Protein AF-A0A0E3BAE2-F1 (afdb_monomer)

Mean predicted aligned error: 14.08 Å

Secondary structure (DSSP, 8-state):
--HHHHHHHHHHHHHHHHHHHHHHTTT-HHHHHHHHHHHHHHHHTTT--GGG--HHHHHHHHHHHHHHHHHHHHHHHHHTTT-HHHHHHHHHHHHHHHHHHHHHH---HHHHHHHHHH------HHHHHHHHHHHH--EE-TTT--EESSS-TT-B-TTTSS-B-EE--------------PPPP---------

Solvent-accessible surface area (backbone atoms only — not comparable to full-atom values): 11186 Å² total; per-residue (Å²): 125,57,67,65,61,41,46,69,64,18,42,65,41,21,36,50,44,25,52,49,52,12,53,76,45,73,63,42,66,70,68,14,48,53,24,52,48,49,41,51,56,58,59,67,51,62,93,59,59,71,92,72,51,49,74,67,52,49,49,53,52,52,49,26,36,52,38,16,34,53,41,34,50,56,48,30,67,74,29,52,89,79,40,58,74,55,24,54,50,42,50,52,50,30,54,54,31,49,51,42,39,39,75,77,70,46,73,54,73,66,54,52,48,52,50,58,75,67,54,68,77,75,42,60,76,68,51,41,51,49,50,53,48,40,71,66,53,34,20,33,17,85,70,73,71,52,68,43,48,89,57,57,66,71,40,70,28,83,88,74,71,73,27,46,20,35,67,62,71,79,76,74,66,83,74,70,84,79,68,88,76,82,76,79,80,80,76,86,79,78,85,84,90,132

Structure (mmCIF, N/CA/C/O backbone):
data_AF-A0A0E3BAE2-F1
#
_entry.id   AF-A0A0E3BAE2-F1
#
loop_
_atom_site.group_PDB
_atom_site.id
_atom_site.type_symbol
_atom_site.label_atom_id
_atom_site.label_alt_id
_atom_site.label_comp_id
_atom_site.label_asym_id
_atom_site.label_entity_id
_atom_site.label_seq_id
_atom_site.pdbx_PDB_ins_code
_atom_site.Cartn_x
_atom_site.Cartn_y
_atom_site.Cartn_z
_atom_site.occupancy
_atom_site.B_iso_or_equiv
_atom_site.auth_seq_id
_atom_site.auth_comp_id
_atom_site.auth_asym_id
_atom_site.auth_atom_id
_atom_site.pdbx_PDB_model_num
ATOM 1 N N . MET A 1 1 ? 1.615 -13.655 8.687 1.00 73.94 1 MET A N 1
ATOM 2 C CA . MET A 1 1 ? 1.178 -12.727 9.756 1.00 73.94 1 MET A CA 1
ATOM 3 C C . MET A 1 1 ? -0.326 -12.591 9.618 1.00 73.94 1 MET A C 1
ATOM 5 O O . MET A 1 1 ? -0.783 -12.485 8.492 1.00 73.94 1 MET A O 1
ATOM 9 N N . TYR A 1 2 ? -1.086 -12.663 10.710 1.00 93.00 2 TYR A N 1
ATOM 10 C CA . TYR A 1 2 ? -2.547 -12.559 10.651 1.00 93.00 2 TYR A CA 1
ATOM 11 C C . TYR A 1 2 ? -2.994 -11.110 10.428 1.00 93.00 2 TYR A C 1
ATOM 13 O O . TYR A 1 2 ? -2.363 -10.189 10.955 1.00 93.00 2 TYR A O 1
ATOM 21 N N . LEU A 1 3 ? -4.116 -10.918 9.724 1.00 95.19 3 LEU A N 1
ATOM 22 C CA . LEU A 1 3 ? -4.716 -9.605 9.455 1.00 95.19 3 LEU A CA 1
ATOM 23 C C . LEU A 1 3 ? -4.824 -8.726 10.712 1.00 95.19 3 LEU A C 1
ATOM 25 O O . LEU A 1 3 ? -4.444 -7.562 10.681 1.00 95.19 3 LEU A O 1
ATOM 29 N N . GLY A 1 4 ? -5.257 -9.288 11.845 1.00 95.81 4 GLY A N 1
ATOM 30 C CA . GLY A 1 4 ? -5.384 -8.533 13.097 1.00 95.81 4 GLY A CA 1
ATOM 31 C C . GLY A 1 4 ? -4.059 -7.959 13.616 1.00 95.81 4 GLY A C 1
ATOM 32 O O . GLY A 1 4 ? -4.030 -6.838 14.117 1.00 95.81 4 GLY A O 1
ATOM 33 N N . THR A 1 5 ? -2.947 -8.686 13.473 1.00 96.19 5 THR A N 1
ATOM 34 C CA . THR A 1 5 ? -1.614 -8.191 13.862 1.00 96.19 5 THR A CA 1
ATOM 35 C C . THR A 1 5 ? -1.146 -7.082 12.926 1.00 96.19 5 THR A C 1
ATOM 37 O O . THR A 1 5 ? -0.606 -6.084 13.397 1.00 96.19 5 THR A O 1
ATOM 40 N N . ALA A 1 6 ? -1.384 -7.231 11.621 1.00 96.75 6 ALA A N 1
ATOM 41 C CA . ALA A 1 6 ? -1.041 -6.200 10.647 1.00 96.75 6 ALA A CA 1
ATOM 42 C C . ALA A 1 6 ? -1.851 -4.917 10.873 1.00 96.75 6 ALA A C 1
ATOM 44 O O . ALA A 1 6 ? -1.280 -3.836 10.855 1.00 96.75 6 ALA A O 1
ATOM 45 N N . LEU A 1 7 ? -3.149 -5.023 11.176 1.00 97.56 7 LEU A N 1
ATOM 46 C CA . LEU A 1 7 ? -3.993 -3.860 11.468 1.00 97.56 7 LEU A CA 1
ATOM 47 C C . LEU A 1 7 ? -3.567 -3.124 12.739 1.00 97.56 7 LEU A C 1
ATOM 49 O O . LEU A 1 7 ? -3.534 -1.899 12.737 1.00 97.56 7 LEU A O 1
ATOM 53 N N . LYS A 1 8 ? -3.166 -3.839 13.799 1.00 97.00 8 LYS A N 1
ATOM 54 C CA . LYS A 1 8 ? -2.599 -3.203 15.004 1.00 97.00 8 LYS A CA 1
ATOM 55 C C . LYS A 1 8 ? -1.354 -2.370 14.696 1.00 97.00 8 LYS A C 1
ATOM 57 O O . LYS A 1 8 ? -1.128 -1.360 15.348 1.00 97.00 8 LYS A O 1
ATOM 62 N N . MET A 1 9 ? -0.556 -2.804 13.722 1.00 96.50 9 MET A N 1
ATOM 63 C CA . MET A 1 9 ? 0.617 -2.069 13.255 1.00 96.50 9 MET A CA 1
ATOM 64 C C . MET A 1 9 ? 0.242 -0.920 12.312 1.00 96.50 9 MET A C 1
ATOM 66 O O . MET A 1 9 ? 0.823 0.151 12.415 1.00 96.50 9 MET A O 1
ATOM 70 N N . ALA A 1 10 ? -0.714 -1.135 11.407 1.00 97.88 10 ALA A N 1
ATOM 71 C CA . ALA A 1 10 ? -1.067 -0.201 10.344 1.00 97.88 10 ALA A CA 1
ATOM 72 C C . ALA A 1 10 ? -1.944 0.968 10.814 1.00 97.88 10 ALA A C 1
ATOM 74 O O . ALA A 1 10 ? -1.699 2.100 10.413 1.00 97.88 10 ALA A O 1
ATOM 75 N N . ILE A 1 11 ? -2.944 0.719 11.670 1.00 98.06 11 ILE A N 1
ATOM 76 C CA . ILE A 1 11 ? -3.936 1.732 12.073 1.00 98.06 11 ILE A CA 1
ATOM 77 C C . ILE A 1 11 ? -3.290 3.021 12.612 1.00 98.06 11 ILE A C 1
ATOM 79 O O . ILE A 1 11 ? -3.715 4.086 12.172 1.00 98.06 11 ILE A O 1
ATOM 83 N N . PRO A 1 12 ? -2.260 2.986 13.485 1.00 98.06 12 PRO A N 1
ATOM 84 C CA . PRO A 1 12 ? -1.599 4.212 13.933 1.00 98.06 12 PRO A CA 1
ATOM 85 C C . PRO A 1 12 ? -1.045 5.065 12.782 1.00 98.06 12 PRO A C 1
ATOM 87 O O . PRO A 1 12 ? -1.283 6.267 12.750 1.00 98.06 12 PRO A O 1
ATOM 90 N N . PHE A 1 13 ? -0.372 4.453 11.802 1.00 98.12 13 PHE A N 1
ATOM 91 C CA . PHE A 1 13 ? 0.173 5.173 10.643 1.00 98.12 13 PHE A CA 1
ATOM 92 C C . PHE A 1 13 ? -0.920 5.651 9.686 1.00 98.12 13 PHE A C 1
ATOM 94 O O . PHE A 1 13 ? -0.825 6.744 9.144 1.00 98.12 13 PHE A O 1
ATOM 101 N N . ALA A 1 14 ? -1.980 4.861 9.509 1.00 98.19 14 ALA A N 1
ATOM 102 C CA . ALA A 1 14 ? -3.131 5.260 8.708 1.00 98.19 14 ALA A CA 1
ATOM 103 C C . ALA A 1 14 ? -3.872 6.464 9.313 1.00 98.19 14 ALA A C 1
ATOM 105 O O . ALA A 1 14 ? -4.344 7.325 8.578 1.00 98.19 14 ALA A O 1
ATOM 106 N N . ILE A 1 15 ? -3.962 6.542 10.646 1.00 98.38 15 ILE A N 1
ATOM 107 C CA . ILE A 1 15 ? -4.518 7.710 11.339 1.00 98.38 15 ILE A CA 1
ATOM 108 C C . ILE A 1 15 ? -3.628 8.933 11.106 1.00 98.38 15 ILE A C 1
ATOM 110 O O . ILE A 1 15 ? -4.161 9.966 10.721 1.00 98.38 15 ILE A O 1
ATOM 114 N N . LEU A 1 16 ? -2.303 8.817 11.271 1.00 98.06 16 LEU A N 1
ATOM 115 C CA . LEU A 1 16 ? -1.375 9.929 11.011 1.00 98.06 16 LEU A CA 1
ATOM 116 C C . LEU A 1 16 ? -1.512 10.459 9.580 1.00 98.06 16 LEU A C 1
ATOM 118 O O . LEU A 1 16 ? -1.654 11.658 9.377 1.00 98.06 16 LEU A O 1
ATOM 122 N N . ASP A 1 17 ? -1.559 9.560 8.601 1.00 98.12 17 ASP A N 1
ATOM 123 C CA . ASP A 1 17 ? -1.742 9.897 7.191 1.00 98.12 17 ASP A CA 1
ATOM 124 C C . ASP A 1 17 ? -3.024 10.700 6.927 1.00 98.12 17 ASP A C 1
ATOM 126 O O . ASP A 1 17 ? -3.016 11.712 6.223 1.00 98.12 17 ASP A O 1
ATOM 130 N N . ARG A 1 18 ? -4.146 10.277 7.517 1.00 98.31 18 ARG A N 1
ATOM 131 C CA . ARG A 1 18 ? -5.429 10.969 7.361 1.00 98.31 18 ARG A CA 1
ATOM 132 C C . ARG A 1 18 ? -5.491 12.269 8.175 1.00 98.31 18 ARG A C 1
ATOM 134 O O . ARG A 1 18 ? -6.058 13.249 7.697 1.00 98.31 18 ARG A O 1
ATOM 141 N N . GLU A 1 19 ? -4.879 12.327 9.354 1.00 98.12 19 GLU A N 1
ATOM 142 C CA . GLU A 1 19 ? -4.757 13.563 10.140 1.00 98.12 19 GLU A CA 1
ATOM 143 C C . GLU A 1 19 ? -3.895 14.608 9.422 1.00 98.12 19 GLU A C 1
ATOM 145 O O . GLU A 1 19 ? -4.273 15.779 9.368 1.00 98.12 19 GLU A O 1
ATOM 150 N N . ASP A 1 20 ? -2.785 14.196 8.810 1.00 97.50 20 ASP A N 1
ATOM 151 C CA . ASP A 1 20 ? -1.937 15.073 8.005 1.00 97.50 20 ASP A CA 1
ATOM 152 C C . ASP A 1 20 ? -2.664 15.538 6.736 1.00 97.50 20 ASP A C 1
ATOM 154 O O . ASP A 1 20 ? -2.603 16.720 6.400 1.00 97.50 20 ASP A O 1
ATOM 158 N N . MET A 1 21 ? -3.439 14.662 6.083 1.00 96.25 21 MET A N 1
ATOM 159 C CA . MET A 1 21 ? -4.310 15.046 4.965 1.00 96.25 21 MET A CA 1
ATOM 160 C C . MET A 1 21 ? -5.324 16.123 5.380 1.00 96.25 21 MET A C 1
ATOM 162 O O . MET A 1 21 ? -5.474 17.133 4.694 1.00 96.25 21 MET A O 1
ATOM 166 N N . ALA A 1 22 ? -5.996 15.952 6.523 1.00 97.25 22 ALA A N 1
ATOM 167 C CA . ALA A 1 22 ? -6.911 16.965 7.045 1.00 97.25 22 ALA A CA 1
ATOM 168 C C . ALA A 1 22 ? -6.178 18.281 7.355 1.00 97.25 22 ALA A C 1
ATOM 170 O O . ALA A 1 22 ? -6.672 19.354 7.004 1.00 97.25 22 ALA A O 1
ATOM 171 N N . ARG A 1 23 ? -4.977 18.207 7.945 1.00 97.50 23 ARG A N 1
ATOM 172 C CA . ARG A 1 23 ? -4.152 19.375 8.281 1.00 97.50 23 ARG A CA 1
ATOM 173 C C . ARG A 1 23 ? -3.717 20.161 7.044 1.00 97.50 23 ARG A C 1
ATOM 175 O O . ARG A 1 23 ? -3.782 21.386 7.069 1.00 97.50 23 ARG A O 1
ATOM 182 N N . VAL A 1 24 ? -3.316 19.486 5.964 1.00 96.62 24 VAL A N 1
ATOM 183 C CA . VAL A 1 24 ? -2.933 20.125 4.688 1.00 96.62 24 VAL A CA 1
ATOM 184 C C . VAL A 1 24 ? -4.090 20.933 4.093 1.00 96.62 24 VAL A C 1
ATOM 186 O O . VAL A 1 24 ? -3.867 21.985 3.500 1.00 96.62 24 VAL A O 1
ATOM 189 N N . HIS A 1 25 ? -5.328 20.490 4.310 1.00 95.50 25 HIS A N 1
ATOM 190 C CA . HIS A 1 25 ? -6.541 21.203 3.906 1.00 95.50 25 HIS A CA 1
ATOM 191 C C . HIS A 1 25 ? -7.068 22.191 4.962 1.00 95.50 25 HIS A C 1
ATOM 193 O O . HIS A 1 25 ? -8.202 22.651 4.859 1.00 95.50 25 HIS A O 1
ATOM 199 N N . GLY A 1 26 ? -6.285 22.508 5.999 1.00 96.19 26 GLY A N 1
ATOM 200 C CA . GLY A 1 26 ? -6.704 23.427 7.060 1.00 96.19 26 GLY A CA 1
ATOM 201 C C . GLY A 1 26 ? -7.904 22.932 7.872 1.00 96.19 26 GLY A C 1
ATOM 202 O O . GLY A 1 26 ? -8.592 23.738 8.481 1.00 96.19 26 GLY A O 1
ATOM 203 N N . TYR A 1 27 ? -8.164 21.620 7.880 1.00 95.62 27 TYR A N 1
ATOM 204 C CA . TYR A 1 27 ? -9.349 20.989 8.474 1.00 95.62 27 TYR A CA 1
ATOM 205 C C . TYR A 1 27 ? -10.689 21.419 7.850 1.00 95.62 27 TYR A C 1
ATOM 207 O O . TYR A 1 27 ? -11.753 21.155 8.412 1.00 95.62 27 TYR A O 1
ATOM 215 N N . GLU A 1 28 ? -10.656 22.023 6.662 1.00 96.31 28 GLU A N 1
ATOM 216 C CA . GLU A 1 28 ? -11.833 22.530 5.965 1.00 96.31 28 GLU A CA 1
ATOM 217 C C . GLU A 1 28 ? -12.084 21.803 4.634 1.00 96.31 28 GLU A C 1
ATOM 219 O O . GLU A 1 28 ? -11.219 21.148 4.049 1.00 96.31 28 GLU A O 1
ATOM 224 N N . GLY A 1 29 ? -13.319 21.907 4.141 1.00 96.94 29 GLY A N 1
ATOM 225 C CA . GLY A 1 29 ? -13.724 21.306 2.871 1.00 96.94 29 GLY A CA 1
ATOM 226 C C . GLY A 1 29 ? -14.036 19.801 2.930 1.00 96.94 29 GLY A C 1
ATOM 227 O O . GLY A 1 29 ? -13.974 19.166 3.986 1.00 96.94 29 GLY A O 1
ATOM 228 N N . PRO A 1 30 ? -14.450 19.217 1.790 1.00 97.81 30 PRO A N 1
ATOM 229 C CA . PRO A 1 30 ? -14.897 17.825 1.719 1.00 97.81 30 PRO A CA 1
ATOM 230 C C . PRO A 1 30 ? -13.768 16.830 2.020 1.00 97.81 30 PRO A C 1
ATOM 232 O O . PRO A 1 30 ? -13.969 15.915 2.812 1.00 97.81 30 PRO A O 1
ATOM 235 N N . ALA A 1 31 ? -12.564 17.059 1.487 1.00 95.12 31 ALA A N 1
ATOM 236 C CA . ALA A 1 31 ? -11.422 16.166 1.688 1.00 95.12 31 ALA A CA 1
ATOM 237 C C . ALA A 1 31 ? -11.005 16.059 3.169 1.00 95.12 31 ALA A C 1
ATOM 239 O O . ALA A 1 31 ? -10.767 14.960 3.669 1.00 95.12 31 ALA A O 1
ATOM 240 N N . ALA A 1 32 ? -10.976 17.178 3.904 1.00 96.75 32 ALA A N 1
ATOM 241 C CA . ALA A 1 32 ? -10.662 17.165 5.333 1.00 96.75 32 ALA A CA 1
ATOM 242 C C . ALA A 1 32 ? -11.735 16.452 6.168 1.00 96.75 32 ALA A C 1
ATOM 244 O O . ALA A 1 32 ? -11.406 15.739 7.122 1.00 96.75 32 ALA A O 1
ATOM 245 N N . LYS A 1 33 ? -13.017 16.606 5.803 1.00 98.00 33 LYS A N 1
ATOM 246 C CA . LYS A 1 33 ? -14.126 15.888 6.449 1.00 98.00 33 LYS A CA 1
ATOM 247 C C . LYS A 1 33 ? -14.028 14.385 6.213 1.00 98.00 33 LYS A C 1
ATOM 249 O O . LYS A 1 33 ? -14.144 13.625 7.169 1.00 98.00 33 LYS A O 1
ATOM 254 N N . GLU A 1 34 ? -13.762 13.963 4.979 1.00 97.31 34 GLU A N 1
ATOM 255 C CA . GLU A 1 34 ? -13.560 12.550 4.640 1.00 97.31 34 GLU A CA 1
ATOM 256 C C . GLU A 1 34 ? -12.373 11.952 5.400 1.00 97.31 34 GLU A C 1
ATOM 258 O O . GLU A 1 34 ? -12.487 10.870 5.972 1.00 97.31 34 GLU A O 1
ATOM 263 N N . ALA A 1 35 ? -11.252 12.673 5.477 1.00 97.38 35 ALA A N 1
ATOM 264 C CA . ALA A 1 35 ? -10.086 12.231 6.233 1.00 97.38 35 ALA A CA 1
ATOM 265 C C . ALA A 1 35 ? -10.373 12.129 7.744 1.00 97.38 35 ALA A C 1
ATOM 267 O O . ALA A 1 35 ? -10.016 11.137 8.379 1.00 97.38 35 ALA A O 1
ATOM 268 N N . SER A 1 36 ? -11.090 13.103 8.312 1.00 97.56 36 SER A N 1
ATOM 269 C CA . SER A 1 36 ? -11.493 13.073 9.725 1.00 97.56 36 SER A CA 1
ATOM 270 C C . SER A 1 36 ? -12.446 11.913 10.026 1.00 97.56 36 SER A C 1
ATOM 272 O O . SER A 1 36 ? -12.284 11.225 11.037 1.00 97.56 36 SER A O 1
ATOM 274 N N . GLN A 1 37 ? -13.406 11.654 9.132 1.00 98.06 37 GLN A N 1
ATOM 275 C CA . GLN A 1 37 ? -14.311 10.511 9.243 1.00 98.06 37 GLN A CA 1
ATOM 276 C C . GLN A 1 37 ? -13.538 9.192 9.158 1.00 98.06 37 GLN A C 1
ATOM 278 O O . GLN A 1 37 ? -13.732 8.317 9.998 1.00 98.06 37 GLN A O 1
ATOM 283 N N . ALA A 1 38 ? -12.594 9.077 8.222 1.00 97.94 38 ALA A N 1
ATOM 284 C CA . ALA A 1 38 ? -11.738 7.905 8.104 1.00 97.94 38 ALA A CA 1
ATOM 285 C C . ALA A 1 38 ? -10.966 7.626 9.406 1.00 97.94 38 ALA A C 1
ATOM 287 O O . ALA A 1 38 ? -10.901 6.479 9.842 1.00 97.94 38 ALA A O 1
ATOM 288 N N . CYS A 1 39 ? -10.443 8.653 10.087 1.00 98.25 39 CYS A N 1
ATOM 289 C CA . CYS A 1 39 ? -9.821 8.481 11.403 1.00 98.25 39 CYS A CA 1
ATOM 290 C C . CYS A 1 39 ? -10.792 7.916 12.451 1.00 98.25 39 CYS A C 1
ATOM 292 O O . CYS A 1 39 ? -10.401 7.069 13.258 1.00 98.25 39 CYS A O 1
ATOM 294 N N . ALA A 1 40 ? -12.047 8.375 12.463 1.00 98.00 40 ALA A N 1
ATOM 295 C CA . ALA A 1 40 ? -13.070 7.851 13.366 1.00 98.00 40 ALA A CA 1
ATOM 296 C C . ALA A 1 40 ? -13.388 6.378 13.058 1.00 98.00 40 ALA A C 1
ATOM 298 O O . ALA A 1 40 ? -13.384 5.547 13.969 1.00 98.00 40 ALA A O 1
ATOM 299 N N . ASP A 1 41 ? -13.558 6.037 11.780 1.00 97.94 41 ASP A N 1
ATOM 300 C CA . ASP A 1 41 ? -13.841 4.671 11.332 1.00 97.94 41 ASP A CA 1
ATOM 301 C C . ASP A 1 41 ? -12.685 3.713 11.668 1.00 97.94 41 ASP A C 1
ATOM 303 O O . ASP A 1 41 ? -12.904 2.601 12.151 1.00 97.94 41 ASP A O 1
ATOM 307 N N . LEU A 1 42 ? -11.434 4.156 11.487 1.00 98.00 42 LEU A N 1
ATOM 308 C CA . LEU A 1 42 ? -10.238 3.391 11.852 1.00 98.00 42 LEU A CA 1
ATOM 309 C C . LEU A 1 42 ? -10.169 3.112 13.356 1.00 98.00 42 LEU A C 1
ATOM 311 O O . LEU A 1 42 ? -9.853 1.992 13.763 1.00 98.00 42 LEU A O 1
ATOM 315 N N . ARG A 1 43 ? -10.490 4.109 14.190 1.00 97.75 43 ARG A N 1
ATOM 316 C CA . ARG A 1 43 ? -10.566 3.932 15.648 1.00 97.75 43 ARG A CA 1
ATOM 317 C C . ARG A 1 43 ? -11.690 2.970 16.031 1.00 97.75 43 ARG A C 1
ATOM 319 O O . ARG A 1 43 ? -11.497 2.158 16.931 1.00 97.75 43 ARG A O 1
ATOM 326 N N . ALA A 1 44 ? -12.815 2.992 15.316 1.00 97.31 44 ALA A N 1
ATOM 327 C CA . ALA A 1 44 ? -13.939 2.087 15.550 1.00 97.31 44 ALA A CA 1
ATOM 328 C C . ALA A 1 44 ? -13.625 0.612 15.227 1.00 97.31 44 ALA A C 1
ATOM 330 O O . ALA A 1 44 ? -14.301 -0.281 15.737 1.00 97.31 44 ALA A O 1
ATOM 331 N N . LEU A 1 45 ? -12.588 0.321 14.430 1.00 96.25 45 LEU A N 1
ATOM 332 C CA . LEU A 1 45 ? -12.116 -1.055 14.221 1.00 96.25 45 LEU A CA 1
ATOM 333 C C . LEU A 1 45 ? -11.417 -1.644 15.456 1.00 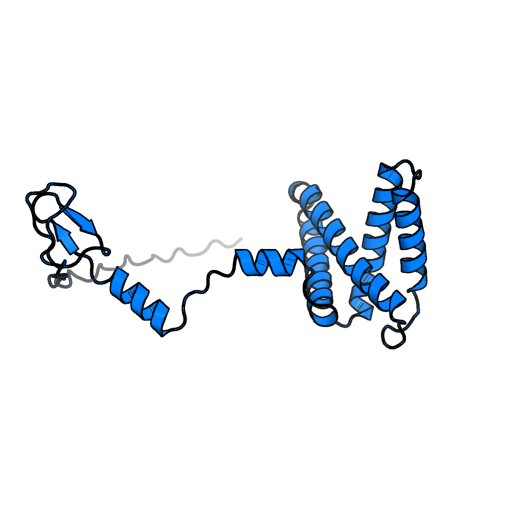96.25 45 LEU A C 1
ATOM 335 O O . LEU A 1 45 ? -11.268 -2.868 15.554 1.00 96.25 45 LEU A O 1
ATOM 339 N N . ALA A 1 46 ? -10.959 -0.808 16.392 1.00 91.44 46 ALA A N 1
ATOM 340 C CA . ALA A 1 46 ? -10.228 -1.265 17.564 1.00 91.44 46 ALA A CA 1
ATOM 341 C C . ALA A 1 46 ? -11.091 -2.197 18.434 1.00 91.44 46 ALA A C 1
ATOM 343 O O . ALA A 1 46 ? -12.235 -1.905 18.765 1.00 91.44 46 ALA A O 1
ATOM 344 N N . GLY A 1 47 ? -10.530 -3.347 18.813 1.00 89.31 47 GLY A N 1
ATOM 345 C CA . GLY A 1 47 ? -11.207 -4.335 19.663 1.00 89.31 47 GLY A CA 1
ATOM 346 C C . GLY A 1 47 ? -12.161 -5.283 18.929 1.00 89.31 47 GLY A C 1
ATOM 347 O O . GLY A 1 47 ? -12.52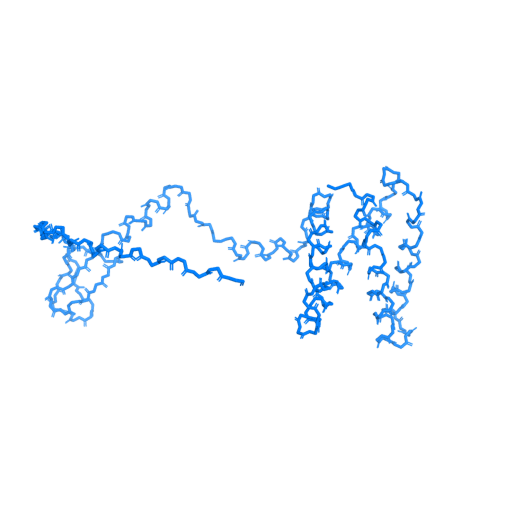2 -6.321 19.484 1.00 89.31 47 GLY A O 1
ATOM 348 N N . ILE A 1 48 ? -12.509 -5.012 17.668 1.00 95.38 48 ILE A N 1
ATOM 349 C CA . ILE A 1 48 ? -13.349 -5.910 16.873 1.00 95.38 48 ILE A CA 1
ATOM 350 C C . ILE A 1 48 ? -12.482 -7.031 16.282 1.00 95.38 48 ILE A C 1
ATOM 352 O O . ILE A 1 48 ? -11.433 -6.798 15.678 1.00 95.38 48 ILE A O 1
ATOM 356 N N . LYS A 1 49 ? -12.914 -8.287 16.444 1.00 96.44 49 LYS A N 1
ATOM 357 C CA . LYS A 1 49 ? -12.233 -9.435 15.828 1.00 96.44 49 LYS A CA 1
ATOM 358 C C . LYS A 1 49 ? -12.404 -9.377 14.310 1.00 96.44 49 LYS A C 1
ATOM 360 O O . LYS A 1 49 ? -13.526 -9.289 13.825 1.00 96.44 49 LYS A O 1
ATOM 365 N N . THR A 1 50 ? -11.313 -9.538 13.561 1.00 95.62 50 THR A N 1
ATOM 366 C CA . THR A 1 50 ? -11.309 -9.447 12.086 1.00 95.62 50 THR A CA 1
ATOM 367 C C . THR A 1 50 ? -12.246 -10.441 11.398 1.00 95.62 50 THR A C 1
ATOM 369 O O . THR A 1 50 ? -12.737 -10.167 10.308 1.00 95.62 50 THR A O 1
ATOM 372 N N . ALA A 1 51 ? -12.519 -11.588 12.030 1.00 95.31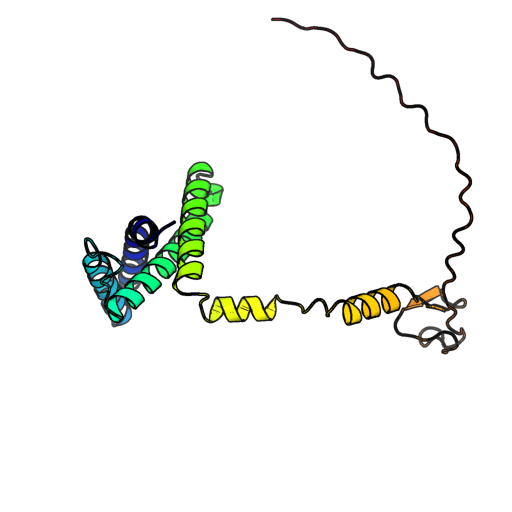 51 ALA A N 1
ATOM 373 C CA . ALA A 1 51 ? -13.481 -12.575 11.535 1.00 95.31 51 ALA A CA 1
ATOM 374 C C . ALA A 1 51 ? -14.927 -12.041 11.497 1.00 95.31 51 ALA A C 1
ATOM 376 O O . ALA A 1 51 ? -15.721 -12.496 1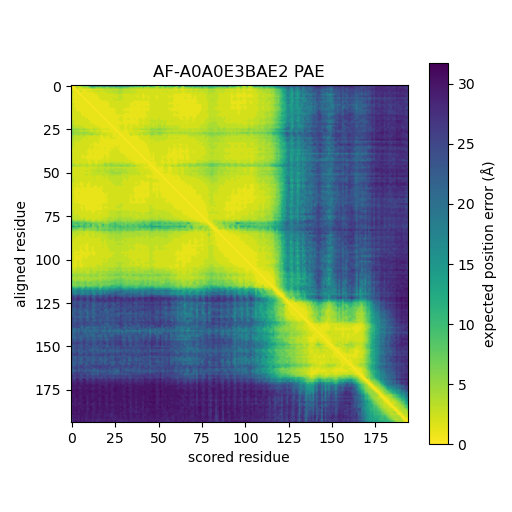0.682 1.00 95.31 51 ALA A O 1
ATOM 377 N N . ASN A 1 52 ? -15.241 -11.052 12.339 1.00 97.25 52 ASN A N 1
ATOM 378 C CA . ASN A 1 52 ? -16.581 -10.492 12.512 1.00 97.25 52 ASN A C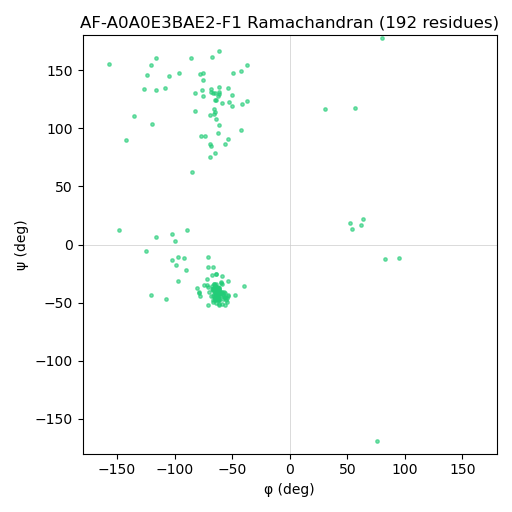A 1
ATOM 379 C C . ASN A 1 52 ? -16.759 -9.149 11.793 1.00 97.25 52 ASN A C 1
ATOM 381 O O . ASN A 1 52 ? -17.747 -8.458 12.025 1.00 97.25 52 ASN A O 1
ATOM 385 N N . PHE A 1 53 ? -15.801 -8.737 10.960 1.00 97.94 53 PHE A N 1
ATOM 386 C CA . PHE A 1 53 ? -15.928 -7.486 10.223 1.00 97.94 53 PHE A CA 1
ATOM 387 C C . PHE A 1 53 ? -17.090 -7.551 9.231 1.00 97.94 53 PHE A C 1
ATOM 389 O O . PHE A 1 53 ? -17.172 -8.461 8.399 1.00 97.94 53 PHE A O 1
ATOM 396 N N . SER A 1 54 ? -17.940 -6.528 9.277 1.00 98.00 54 SER A N 1
ATOM 397 C CA . SER A 1 54 ? -18.879 -6.211 8.200 1.00 98.00 54 SER A CA 1
ATOM 398 C C . SER A 1 54 ? -18.139 -5.884 6.896 1.00 98.00 54 SER A C 1
ATOM 400 O O . SER A 1 54 ? -16.932 -5.639 6.893 1.00 98.00 54 SER A O 1
ATOM 402 N N . ALA A 1 55 ? -18.856 -5.847 5.770 1.00 97.19 55 ALA A N 1
ATOM 403 C CA . ALA A 1 55 ? -18.266 -5.474 4.482 1.00 97.19 55 ALA A CA 1
ATOM 404 C C . ALA A 1 55 ? -17.626 -4.073 4.518 1.00 97.19 55 ALA A C 1
ATOM 406 O O . ALA A 1 55 ? -16.496 -3.910 4.066 1.00 97.19 55 ALA A O 1
ATOM 407 N N . ALA A 1 56 ? -18.300 -3.099 5.141 1.00 97.25 56 ALA A N 1
ATOM 408 C CA . ALA A 1 56 ? -17.765 -1.751 5.324 1.00 97.25 56 ALA A CA 1
ATOM 409 C C . ALA A 1 56 ? -16.480 -1.760 6.168 1.00 97.25 56 ALA A C 1
ATOM 411 O O . ALA A 1 56 ? -15.472 -1.198 5.760 1.00 97.25 56 ALA A O 1
ATOM 412 N N . GLN A 1 57 ? -16.462 -2.489 7.288 1.00 98.00 57 GLN A N 1
ATOM 413 C CA . GLN A 1 57 ? -15.268 -2.605 8.135 1.00 98.00 57 GLN A CA 1
ATOM 414 C C . GLN A 1 57 ? -14.110 -3.330 7.440 1.00 98.00 57 GLN A C 1
ATOM 416 O O . GLN A 1 57 ? -12.951 -2.988 7.668 1.00 98.00 57 GLN A O 1
ATOM 421 N N . LYS A 1 58 ? -14.396 -4.322 6.584 1.00 97.38 58 LYS A N 1
ATOM 422 C CA . LYS A 1 58 ? -13.374 -4.968 5.746 1.00 97.38 58 LYS A CA 1
ATOM 423 C C . LYS A 1 58 ? -12.757 -3.974 4.770 1.00 97.38 58 LYS A C 1
ATOM 425 O O . LYS A 1 58 ? -11.543 -4.000 4.591 1.00 97.38 58 LYS A O 1
ATOM 430 N N . GLU A 1 59 ? -13.563 -3.091 4.192 1.00 97.25 59 GLU A N 1
ATOM 431 C CA . GLU A 1 59 ? -13.066 -2.039 3.310 1.00 97.25 59 GLU A CA 1
ATOM 432 C C . GLU A 1 59 ? -12.252 -0.987 4.075 1.00 97.25 59 GLU A C 1
ATOM 434 O O . GLU A 1 59 ? -11.135 -0.674 3.668 1.00 97.25 59 GLU A O 1
ATOM 439 N N . THR A 1 60 ? -12.714 -0.529 5.243 1.00 97.81 60 THR A N 1
ATOM 440 C CA . THR A 1 60 ? -11.921 0.356 6.114 1.00 97.81 60 THR A CA 1
ATOM 441 C C . THR A 1 60 ? -10.596 -0.299 6.515 1.00 97.81 60 THR A C 1
ATOM 443 O O . THR A 1 60 ? -9.553 0.348 6.491 1.00 97.81 60 THR A O 1
ATOM 446 N N . ALA A 1 61 ? -10.594 -1.599 6.823 1.00 98.12 61 ALA A N 1
ATOM 447 C CA . ALA A 1 61 ? -9.376 -2.348 7.126 1.00 98.12 61 ALA A CA 1
ATOM 448 C C . ALA A 1 61 ? -8.428 -2.442 5.918 1.00 98.12 61 ALA A C 1
ATOM 450 O O . ALA A 1 61 ? -7.214 -2.314 6.081 1.00 98.12 61 ALA A O 1
ATOM 451 N N . ARG A 1 62 ? -8.963 -2.631 4.704 1.00 97.94 62 ARG A N 1
ATOM 452 C CA . ARG A 1 62 ? -8.177 -2.603 3.463 1.00 97.94 62 ARG A CA 1
ATOM 453 C C . ARG A 1 62 ? -7.523 -1.235 3.266 1.00 97.94 62 ARG A C 1
ATOM 455 O O . ARG A 1 62 ? -6.321 -1.172 3.014 1.00 97.94 62 ARG A O 1
ATOM 462 N N . LEU A 1 63 ? -8.293 -0.157 3.419 1.00 97.62 63 LEU A N 1
ATOM 463 C CA . LEU A 1 63 ? -7.806 1.219 3.299 1.00 97.62 63 LEU A CA 1
ATOM 464 C C . LEU A 1 63 ? -6.761 1.555 4.369 1.00 97.62 63 LEU A C 1
ATOM 466 O O . LEU A 1 63 ? -5.741 2.150 4.034 1.00 97.62 63 LEU A O 1
ATOM 470 N N . ALA A 1 64 ? -6.939 1.084 5.608 1.00 98.31 64 ALA A N 1
ATOM 471 C CA . ALA A 1 64 ? -5.956 1.240 6.680 1.00 98.31 64 ALA A CA 1
ATOM 472 C C . ALA A 1 64 ? -4.573 0.708 6.275 1.00 98.31 64 ALA A C 1
ATOM 474 O O . ALA A 1 64 ? -3.560 1.371 6.482 1.00 98.31 64 ALA A O 1
ATOM 475 N N . LEU A 1 65 ? -4.524 -0.488 5.676 1.00 98.12 65 LEU A N 1
ATOM 476 C CA . LEU A 1 65 ? -3.267 -1.082 5.220 1.00 98.12 65 LEU A CA 1
ATOM 477 C C . LEU A 1 65 ? -2.645 -0.277 4.068 1.00 98.12 65 LEU A C 1
ATOM 479 O O . LEU A 1 65 ? -1.431 -0.103 4.053 1.00 98.12 65 LEU A O 1
ATOM 483 N N . CYS A 1 66 ? -3.457 0.234 3.134 1.00 97.44 66 CYS A N 1
ATOM 484 C CA . CYS A 1 66 ? -2.984 1.083 2.035 1.00 97.44 66 CYS A CA 1
ATOM 485 C C . CYS A 1 66 ? -2.394 2.410 2.538 1.00 97.44 66 CYS A C 1
ATOM 487 O O . CYS A 1 66 ? -1.281 2.764 2.158 1.00 97.44 66 CYS A O 1
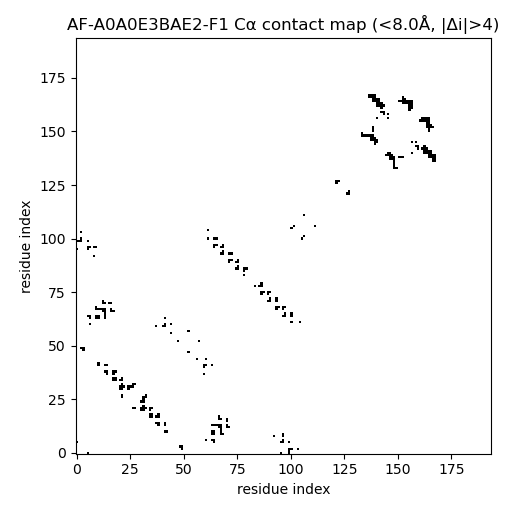ATOM 489 N N . TRP A 1 67 ? -3.120 3.133 3.395 1.00 98.06 67 TRP A N 1
ATOM 490 C CA . TRP A 1 67 ? -2.679 4.426 3.925 1.00 98.06 67 TRP A CA 1
ATOM 491 C C . TRP A 1 67 ? -1.435 4.285 4.799 1.00 98.06 67 TRP A C 1
ATOM 493 O O . TRP A 1 67 ? -0.491 5.052 4.651 1.00 98.06 67 TRP A O 1
ATOM 503 N N . ALA A 1 68 ? -1.373 3.250 5.641 1.00 98.25 68 ALA A N 1
ATOM 504 C CA . ALA A 1 68 ? -0.181 2.967 6.434 1.00 98.25 68 ALA A CA 1
ATOM 505 C C . ALA A 1 68 ? 1.046 2.658 5.563 1.00 98.25 68 ALA A C 1
ATOM 507 O O . ALA A 1 68 ? 2.144 3.121 5.861 1.00 98.25 68 ALA A O 1
ATOM 508 N N . GLU A 1 69 ? 0.871 1.879 4.490 1.00 97.25 69 GLU A N 1
ATOM 509 C CA . GLU A 1 69 ? 1.941 1.587 3.533 1.00 97.25 69 GLU A CA 1
ATOM 510 C C . GLU A 1 69 ? 2.438 2.865 2.845 1.00 97.25 69 GLU A C 1
ATOM 512 O O . GLU A 1 69 ? 3.644 3.097 2.803 1.00 97.25 69 GLU A O 1
ATOM 517 N N . GLN A 1 70 ? 1.523 3.714 2.368 1.00 96.06 70 GLN A N 1
ATOM 518 C CA . GLN A 1 70 ? 1.858 4.986 1.725 1.00 96.06 70 GLN A CA 1
ATOM 519 C C . GLN A 1 70 ? 2.588 5.941 2.680 1.00 96.06 70 GLN A C 1
ATOM 521 O O . GLN A 1 70 ? 3.612 6.517 2.308 1.00 96.06 70 GLN A O 1
ATOM 526 N N . TYR A 1 71 ? 2.103 6.071 3.914 1.00 97.38 71 TYR A N 1
ATOM 527 C CA . TYR A 1 71 ? 2.724 6.915 4.931 1.00 97.38 71 TYR A CA 1
ATOM 528 C C . TYR A 1 71 ? 4.135 6.444 5.272 1.00 97.38 71 TYR A C 1
ATOM 530 O O . TYR A 1 71 ? 5.075 7.234 5.274 1.00 97.38 71 TYR A O 1
ATOM 538 N N . LEU A 1 72 ? 4.311 5.139 5.512 1.00 96.75 72 LEU A N 1
ATOM 539 C CA . LEU A 1 72 ? 5.624 4.568 5.807 1.00 96.75 72 LEU A CA 1
ATOM 540 C C . LEU A 1 72 ? 6.589 4.706 4.629 1.00 96.75 72 LEU A C 1
ATOM 542 O O . LEU A 1 72 ? 7.777 4.915 4.859 1.00 96.75 72 LEU A O 1
ATOM 546 N N . TYR A 1 73 ? 6.097 4.622 3.392 1.00 95.44 73 TYR A N 1
ATOM 547 C CA . TYR A 1 73 ? 6.912 4.865 2.206 1.00 95.44 73 TYR A CA 1
ATOM 548 C C . TYR A 1 73 ? 7.458 6.299 2.195 1.00 95.44 73 TYR A C 1
ATOM 550 O O . TYR A 1 73 ? 8.671 6.487 2.115 1.00 95.44 73 TYR A O 1
ATOM 558 N N . GLY A 1 74 ? 6.586 7.300 2.368 1.00 94.19 74 GLY A N 1
ATOM 559 C CA . GLY A 1 74 ? 7.002 8.704 2.463 1.00 94.19 74 GLY A CA 1
ATOM 560 C C . GLY A 1 74 ? 7.922 8.971 3.658 1.00 94.19 74 GLY A C 1
ATOM 561 O O . GLY A 1 74 ? 8.901 9.704 3.541 1.00 94.19 74 GLY A O 1
ATOM 562 N N . TYR A 1 75 ? 7.664 8.318 4.794 1.00 93.88 75 TYR A N 1
ATOM 563 C CA . TYR A 1 75 ? 8.500 8.429 5.987 1.00 93.88 75 TYR A CA 1
ATOM 564 C C . TYR A 1 75 ? 9.916 7.888 5.767 1.00 93.88 75 TYR A C 1
ATOM 566 O O . TYR A 1 75 ? 10.891 8.520 6.168 1.00 93.88 75 TYR A O 1
ATOM 574 N N . VAL A 1 76 ? 10.043 6.718 5.133 1.00 94.38 76 VAL A N 1
ATOM 575 C CA . VAL A 1 76 ? 11.346 6.118 4.816 1.00 94.38 76 VAL A CA 1
ATOM 576 C C . VAL A 1 76 ? 12.131 7.015 3.867 1.00 94.38 76 VAL A C 1
ATOM 578 O O . VAL A 1 76 ? 13.317 7.221 4.108 1.00 94.38 76 VAL A O 1
ATOM 581 N N . ASP A 1 77 ? 11.479 7.572 2.847 1.00 92.88 77 ASP A N 1
ATOM 582 C CA . ASP A 1 77 ? 12.112 8.481 1.887 1.00 92.88 77 ASP A CA 1
ATOM 583 C C . ASP A 1 77 ? 12.633 9.754 2.577 1.00 92.88 77 ASP A C 1
ATOM 585 O O . ASP A 1 77 ? 13.796 10.126 2.428 1.00 92.88 77 ASP A O 1
ATOM 589 N N . ALA A 1 78 ? 11.825 10.352 3.458 1.00 91.12 78 ALA A N 1
ATOM 590 C CA . ALA A 1 78 ? 12.219 11.530 4.230 1.00 91.12 78 ALA A CA 1
ATOM 591 C C . ALA A 1 78 ? 13.354 11.260 5.242 1.00 91.12 78 ALA A C 1
ATOM 593 O O . ALA A 1 78 ? 14.181 12.136 5.495 1.00 91.12 78 ALA A O 1
ATOM 594 N N . GLN A 1 79 ? 13.408 10.063 5.839 1.00 89.38 79 GLN A N 1
ATOM 595 C CA . GLN A 1 79 ? 14.349 9.727 6.920 1.00 89.38 79 GLN A CA 1
ATOM 596 C C . GLN A 1 79 ? 15.617 8.997 6.466 1.00 89.38 79 GLN A C 1
ATOM 598 O O . GLN A 1 79 ? 16.549 8.854 7.265 1.00 89.38 79 GLN A O 1
ATOM 603 N N . ALA A 1 80 ? 15.685 8.525 5.216 1.00 80.06 80 ALA A N 1
ATOM 604 C CA . ALA A 1 80 ? 16.774 7.672 4.727 1.00 80.06 80 ALA A CA 1
ATOM 605 C C . ALA A 1 80 ? 18.173 8.274 4.955 1.00 80.06 80 ALA A C 1
ATOM 607 O O . ALA A 1 80 ? 19.131 7.540 5.208 1.00 80.06 80 ALA A O 1
ATOM 608 N N . HIS A 1 81 ? 18.281 9.603 4.922 1.00 84.12 81 HIS A N 1
ATOM 609 C CA . HIS A 1 81 ? 19.538 10.333 5.088 1.00 84.12 81 HIS A CA 1
ATOM 610 C C . HIS A 1 81 ? 19.848 10.738 6.536 1.00 84.12 81 HIS A C 1
ATOM 612 O O . HIS A 1 81 ? 20.971 11.149 6.817 1.00 84.12 81 HIS A O 1
ATOM 618 N N . VAL A 1 82 ? 18.882 10.616 7.452 1.00 87.81 82 VAL A N 1
ATOM 619 C CA . VAL A 1 82 ? 18.988 11.121 8.831 1.00 87.81 82 VAL A CA 1
ATOM 620 C C . VAL A 1 82 ? 19.160 9.978 9.829 1.00 87.81 82 VAL A C 1
ATOM 622 O O . VAL A 1 82 ? 20.054 10.023 10.672 1.00 87.81 82 VAL A O 1
ATOM 625 N N . ASN A 1 83 ? 18.347 8.921 9.727 1.00 90.12 83 ASN A N 1
ATOM 626 C CA . ASN A 1 83 ? 18.389 7.796 10.661 1.00 90.12 83 ASN A CA 1
ATOM 627 C C . ASN A 1 83 ? 18.165 6.451 9.957 1.00 90.12 83 ASN A C 1
ATOM 629 O O . ASN A 1 83 ? 17.056 5.917 9.884 1.00 90.12 83 ASN A O 1
ATOM 633 N N . ASN A 1 84 ? 19.262 5.841 9.506 1.00 89.12 84 ASN A N 1
ATOM 634 C CA . ASN A 1 84 ? 19.234 4.561 8.794 1.00 89.12 84 ASN A CA 1
ATOM 635 C C . ASN A 1 84 ? 18.625 3.417 9.636 1.00 89.12 84 ASN A C 1
ATOM 637 O O . ASN A 1 84 ? 17.973 2.516 9.106 1.00 89.12 84 ASN A O 1
ATOM 641 N N . SER A 1 85 ? 18.808 3.432 10.962 1.00 92.94 85 SER A N 1
ATOM 642 C CA . SER A 1 85 ? 18.273 2.372 11.830 1.00 92.94 85 SER A CA 1
ATOM 643 C C . SER A 1 85 ? 16.743 2.386 11.882 1.00 92.94 85 SER A C 1
ATOM 645 O O . SER A 1 85 ? 16.102 1.333 11.875 1.00 92.94 85 SER A O 1
ATOM 647 N N . GLU A 1 86 ? 16.163 3.580 11.891 1.00 91.88 86 GLU A N 1
ATOM 648 C CA . GLU A 1 86 ? 14.728 3.795 11.925 1.00 91.88 86 GLU A CA 1
ATOM 649 C C . GLU A 1 86 ? 14.104 3.571 10.552 1.00 91.88 86 GLU A C 1
ATOM 651 O O . GLU A 1 86 ? 13.150 2.803 10.447 1.00 91.88 86 GLU A O 1
ATOM 656 N N . ALA A 1 87 ? 14.723 4.096 9.490 1.00 91.62 87 ALA A N 1
ATOM 657 C CA . ALA A 1 87 ? 14.315 3.831 8.113 1.00 91.62 87 ALA A CA 1
ATOM 658 C C . ALA A 1 87 ? 14.238 2.319 7.826 1.00 91.62 87 ALA A C 1
ATOM 660 O O . ALA A 1 87 ? 13.247 1.834 7.279 1.00 91.62 87 ALA A O 1
ATOM 661 N N . LYS A 1 88 ? 15.220 1.528 8.289 1.00 93.50 88 LYS A N 1
ATOM 662 C CA . LYS A 1 88 ? 15.189 0.058 8.178 1.00 93.50 88 LYS A CA 1
ATOM 663 C C . LYS A 1 88 ? 14.013 -0.580 8.925 1.00 93.50 88 LYS A C 1
ATOM 665 O O . LYS A 1 88 ? 13.416 -1.532 8.414 1.00 93.50 88 LYS A O 1
ATOM 670 N N . LYS A 1 89 ? 13.674 -0.096 10.126 1.00 94.44 89 LYS A N 1
ATOM 671 C CA . LYS A 1 89 ? 12.525 -0.600 10.904 1.00 94.44 89 LYS A CA 1
ATOM 672 C C . LYS A 1 89 ? 11.205 -0.271 10.205 1.00 94.44 89 LYS A C 1
ATOM 674 O O . LYS A 1 89 ? 10.407 -1.186 9.999 1.00 94.44 89 LYS A O 1
ATOM 679 N N . SER A 1 90 ? 11.025 0.974 9.773 1.00 95.06 90 SER A N 1
ATOM 680 C CA . SER A 1 90 ? 9.837 1.429 9.042 1.00 95.06 90 SER A CA 1
ATOM 681 C C . SER A 1 90 ? 9.671 0.675 7.724 1.00 95.06 90 SER A C 1
ATOM 683 O O . SER A 1 90 ? 8.592 0.166 7.431 1.00 95.06 90 SER A O 1
ATOM 685 N N . HIS A 1 91 ? 10.761 0.462 6.984 1.00 95.31 91 HIS A N 1
ATOM 686 C CA . HIS A 1 91 ? 10.755 -0.339 5.760 1.00 95.31 91 HIS A CA 1
ATOM 687 C C . HIS A 1 91 ? 10.349 -1.803 6.018 1.00 95.31 91 HIS A C 1
ATOM 689 O O . HIS A 1 91 ? 9.590 -2.401 5.252 1.00 95.31 91 HIS A O 1
ATOM 695 N N . LYS A 1 92 ? 10.800 -2.403 7.129 1.00 96.19 92 LYS A N 1
ATOM 696 C CA . LYS A 1 92 ? 10.370 -3.752 7.533 1.00 96.19 92 LYS A CA 1
ATOM 697 C C . LYS A 1 92 ? 8.872 -3.796 7.854 1.00 96.19 92 LYS A C 1
ATOM 699 O O . LYS A 1 92 ? 8.202 -4.730 7.416 1.00 96.19 92 LYS A O 1
ATOM 704 N N . GLN A 1 93 ? 8.353 -2.815 8.594 1.00 96.88 93 GLN A N 1
ATOM 705 C CA . GLN A 1 93 ? 6.926 -2.716 8.925 1.00 96.88 93 GLN A CA 1
ATOM 706 C C . GLN A 1 93 ? 6.073 -2.533 7.665 1.00 96.88 93 GLN A C 1
ATOM 708 O O . GLN A 1 93 ? 5.110 -3.271 7.468 1.00 96.88 93 GLN A O 1
ATOM 713 N N . MET A 1 94 ? 6.486 -1.638 6.767 1.00 96.75 94 MET A N 1
ATOM 714 C CA . MET A 1 94 ? 5.844 -1.402 5.472 1.00 96.75 94 MET A CA 1
ATOM 715 C C . MET A 1 94 ? 5.719 -2.699 4.664 1.00 96.75 94 MET A C 1
ATOM 717 O O . MET A 1 94 ? 4.628 -3.058 4.231 1.00 96.75 94 MET A O 1
ATOM 721 N N . ASN A 1 95 ? 6.807 -3.466 4.533 1.00 96.12 95 ASN A N 1
ATOM 722 C CA . ASN A 1 95 ? 6.789 -4.738 3.805 1.00 96.12 95 ASN A CA 1
ATOM 723 C C . ASN A 1 95 ? 5.894 -5.798 4.466 1.00 96.12 95 ASN A C 1
ATOM 725 O O . ASN A 1 95 ? 5.251 -6.588 3.774 1.00 96.12 95 ASN A O 1
ATOM 729 N N . GLN A 1 96 ? 5.827 -5.824 5.800 1.00 96.81 96 GLN A N 1
ATOM 730 C CA . GLN A 1 96 ? 4.921 -6.718 6.526 1.00 96.81 96 GLN A CA 1
ATOM 731 C C . GLN A 1 96 ? 3.452 -6.353 6.283 1.00 96.81 96 GLN A C 1
ATOM 733 O O . GLN A 1 96 ? 2.648 -7.246 6.009 1.00 96.81 96 GLN A O 1
ATOM 738 N N . ILE A 1 97 ? 3.119 -5.061 6.331 1.00 97.75 97 ILE A N 1
ATOM 739 C CA . ILE A 1 97 ? 1.781 -4.534 6.033 1.00 97.75 97 ILE A CA 1
ATOM 740 C C . ILE A 1 97 ? 1.396 -4.863 4.589 1.00 97.75 97 ILE A C 1
ATOM 742 O O . ILE A 1 97 ? 0.354 -5.482 4.368 1.00 97.75 97 ILE A O 1
ATOM 746 N N . ARG A 1 98 ? 2.268 -4.543 3.621 1.00 96.75 98 ARG A N 1
ATOM 747 C CA . ARG A 1 98 ? 2.061 -4.816 2.192 1.00 96.75 98 ARG A CA 1
ATOM 748 C C . ARG A 1 98 ? 1.797 -6.294 1.932 1.00 96.75 98 ARG A C 1
ATOM 750 O O . ARG A 1 98 ? 0.833 -6.630 1.252 1.00 96.75 98 ARG A O 1
ATOM 757 N N . LYS A 1 99 ? 2.617 -7.185 2.501 1.00 96.81 99 LYS A N 1
ATOM 758 C CA . LYS A 1 99 ? 2.442 -8.635 2.342 1.00 96.81 99 LYS A CA 1
ATOM 759 C C . LYS A 1 99 ? 1.051 -9.081 2.792 1.00 96.81 99 LYS A C 1
ATOM 761 O O . LYS A 1 99 ? 0.337 -9.713 2.025 1.00 96.81 99 LYS A O 1
ATOM 766 N N . VAL A 1 100 ? 0.643 -8.706 4.005 1.00 97.31 100 VAL A N 1
ATOM 767 C CA . VAL A 1 100 ? -0.671 -9.095 4.544 1.00 97.31 100 VAL A CA 1
ATOM 768 C C . VAL A 1 100 ? -1.814 -8.466 3.745 1.00 97.31 100 VAL A C 1
ATOM 770 O O . VAL A 1 100 ? -2.826 -9.126 3.519 1.00 97.31 100 VAL A O 1
ATOM 773 N N . ARG A 1 101 ? -1.658 -7.222 3.277 1.00 97.19 101 ARG A N 1
ATOM 774 C CA . ARG A 1 101 ? -2.637 -6.570 2.400 1.00 97.19 101 ARG A CA 1
ATOM 775 C C . ARG A 1 101 ? -2.852 -7.368 1.120 1.00 97.19 101 ARG A C 1
ATOM 777 O O . ARG A 1 101 ? -3.996 -7.665 0.797 1.00 97.19 101 ARG A O 1
ATOM 784 N N . VAL A 1 102 ? -1.776 -7.721 0.421 1.00 96.25 102 VAL A N 1
ATOM 785 C CA . VAL A 1 102 ? -1.856 -8.478 -0.835 1.00 96.25 102 VAL A CA 1
ATOM 786 C C . VAL A 1 102 ? -2.434 -9.873 -0.597 1.00 96.25 102 VAL A C 1
ATOM 788 O O . VAL A 1 102 ? -3.317 -10.284 -1.343 1.00 96.25 102 VAL A O 1
ATOM 791 N N . ASP A 1 103 ? -2.022 -10.558 0.472 1.00 96.50 103 ASP A N 1
ATOM 792 C CA . ASP A 1 103 ? -2.517 -11.901 0.802 1.00 96.50 103 ASP A CA 1
ATOM 793 C C . ASP A 1 103 ? -4.035 -11.916 1.094 1.00 96.50 103 ASP A C 1
ATOM 795 O O . ASP A 1 103 ? -4.722 -12.873 0.742 1.00 96.50 103 ASP A O 1
ATOM 799 N N . HIS A 1 104 ? -4.578 -10.870 1.733 1.00 96.44 104 HIS A N 1
ATOM 800 C CA . HIS A 1 104 ? -5.993 -10.821 2.138 1.00 96.44 104 HIS A CA 1
ATOM 801 C C . HIS A 1 104 ? -6.921 -10.077 1.170 1.00 96.44 104 HIS A C 1
ATOM 803 O O . HIS A 1 104 ? -8.103 -10.411 1.095 1.00 96.44 104 HIS A O 1
ATOM 809 N N . PHE A 1 105 ? -6.423 -9.054 0.476 1.00 96.19 105 PHE A N 1
ATOM 810 C CA . PHE A 1 105 ? -7.233 -8.147 -0.345 1.00 96.19 105 PHE A CA 1
ATOM 811 C C . PHE A 1 105 ? -6.759 -8.053 -1.798 1.00 96.19 105 PHE A C 1
ATOM 813 O O . PHE A 1 105 ? -7.420 -7.409 -2.611 1.00 96.19 105 PHE A O 1
ATOM 820 N N . GLY A 1 106 ? -5.634 -8.683 -2.139 1.00 95.19 106 GLY A N 1
ATOM 821 C CA . GLY A 1 106 ? -5.051 -8.623 -3.472 1.00 95.19 106 GLY A CA 1
ATOM 822 C C . GLY A 1 106 ? -4.347 -7.300 -3.784 1.00 95.19 106 GLY A C 1
ATOM 823 O O . GLY A 1 106 ? -4.072 -6.462 -2.919 1.00 95.19 106 GLY A O 1
ATOM 824 N N . LEU A 1 107 ? -4.011 -7.144 -5.063 1.00 93.19 107 LEU A N 1
ATOM 825 C CA . LEU A 1 107 ? -3.365 -5.950 -5.600 1.00 93.19 107 LEU A CA 1
ATOM 826 C C . LEU A 1 107 ? -4.379 -4.817 -5.782 1.00 93.19 107 LEU A C 1
ATOM 828 O O . LEU A 1 107 ? -5.526 -5.044 -6.165 1.00 93.19 107 LEU A O 1
ATOM 832 N N . THR A 1 108 ? -3.935 -3.577 -5.585 1.00 90.88 108 THR A N 1
ATOM 833 C CA . THR A 1 108 ? -4.698 -2.407 -6.037 1.00 90.88 108 THR A CA 1
ATOM 834 C C . THR A 1 108 ? -4.734 -2.344 -7.567 1.00 90.88 108 THR A C 1
ATOM 836 O O . THR A 1 108 ? -3.897 -2.939 -8.249 1.00 90.88 108 THR A O 1
ATOM 839 N N . ALA A 1 109 ? -5.679 -1.584 -8.128 1.00 88.31 109 ALA A N 1
ATOM 840 C CA . ALA A 1 109 ? -5.785 -1.406 -9.578 1.00 88.31 109 ALA A CA 1
ATOM 841 C C . ALA A 1 109 ? -4.480 -0.871 -10.199 1.00 88.31 109 ALA A C 1
ATOM 843 O O . ALA A 1 109 ? -4.037 -1.378 -11.231 1.00 88.31 109 ALA A O 1
ATOM 844 N N . ASN A 1 110 ? -3.833 0.090 -9.530 1.00 84.38 110 ASN A N 1
ATOM 845 C CA . ASN A 1 110 ? -2.552 0.648 -9.962 1.00 84.38 110 ASN A CA 1
ATOM 846 C C . ASN A 1 110 ? -1.438 -0.399 -9.915 1.00 84.38 110 ASN A C 1
ATOM 848 O O . ASN A 1 110 ? -0.700 -0.537 -10.881 1.00 84.38 110 ASN A O 1
ATOM 852 N N . GLU A 1 111 ? -1.346 -1.189 -8.844 1.00 88.69 111 GLU A N 1
ATOM 853 C CA . GLU A 1 111 ? -0.351 -2.263 -8.751 1.00 88.69 111 GLU A CA 1
ATOM 854 C C . GLU A 1 111 ? -0.557 -3.340 -9.812 1.00 88.69 111 GLU A C 1
ATOM 856 O O . GLU A 1 111 ? 0.404 -3.773 -10.442 1.00 88.69 111 GLU A O 1
ATOM 861 N N . ALA A 1 112 ? -1.805 -3.747 -10.047 1.00 88.81 112 ALA A N 1
ATOM 862 C CA . ALA A 1 112 ? -2.135 -4.693 -11.102 1.00 88.81 112 ALA A CA 1
ATOM 863 C C . ALA A 1 112 ? -1.784 -4.126 -12.486 1.00 88.81 112 ALA A C 1
ATOM 865 O O . ALA A 1 112 ? -1.303 -4.859 -13.348 1.00 88.81 112 ALA A O 1
ATOM 866 N N . SER A 1 113 ? -1.994 -2.824 -12.705 1.00 84.56 113 SER A N 1
ATOM 867 C CA . SER A 1 113 ? -1.604 -2.153 -13.945 1.00 84.56 113 SER A CA 1
ATOM 868 C C . SER A 1 113 ? -0.091 -2.099 -14.115 1.00 84.56 113 SER A C 1
ATOM 870 O O . SER A 1 113 ? 0.413 -2.524 -15.150 1.00 84.56 113 SER A O 1
ATOM 872 N N . SER A 1 114 ? 0.644 -1.660 -13.094 1.00 82.69 114 SER A N 1
ATOM 873 C CA . SER A 1 114 ? 2.107 -1.616 -13.117 1.00 82.69 114 SER A CA 1
ATOM 874 C C . SER A 1 114 ? 2.709 -3.000 -13.343 1.00 82.69 114 SER A C 1
ATOM 876 O O . SER A 1 114 ? 3.619 -3.132 -14.154 1.00 82.69 114 SER A O 1
ATOM 878 N N . ALA A 1 115 ? 2.164 -4.040 -12.703 1.00 83.00 115 ALA A N 1
ATOM 879 C CA . ALA A 1 115 ? 2.597 -5.419 -12.910 1.00 83.00 115 ALA A CA 1
ATOM 880 C C . ALA A 1 115 ? 2.392 -5.882 -14.359 1.00 83.00 115 ALA A C 1
ATOM 882 O O . ALA A 1 115 ? 3.260 -6.547 -14.911 1.00 83.00 115 ALA A O 1
ATOM 883 N N . ARG A 1 116 ? 1.283 -5.503 -15.008 1.00 81.19 116 ARG A N 1
ATOM 884 C CA . ARG A 1 116 ? 1.068 -5.798 -16.435 1.00 81.19 116 ARG A CA 1
ATOM 885 C C . ARG A 1 116 ? 2.030 -5.038 -17.346 1.00 81.19 116 ARG A C 1
ATOM 887 O O . ARG A 1 116 ? 2.436 -5.587 -18.360 1.00 81.19 116 ARG A O 1
ATOM 894 N N . CYS A 1 117 ? 2.389 -3.802 -17.002 1.00 76.25 117 CYS A N 1
ATOM 895 C CA . CYS A 1 117 ? 3.319 -2.997 -17.797 1.00 76.25 117 CYS A CA 1
ATOM 896 C C . CYS A 1 117 ? 4.771 -3.490 -17.702 1.00 76.25 117 CYS A C 1
ATOM 898 O O . CYS A 1 117 ? 5.535 -3.305 -18.644 1.00 76.25 117 CYS A O 1
ATOM 900 N N . THR A 1 118 ? 5.164 -4.096 -16.577 1.00 67.62 118 THR A N 1
ATOM 901 C CA . THR A 1 118 ? 6.531 -4.604 -16.354 1.00 67.62 118 THR A CA 1
ATOM 902 C C . THR A 1 118 ? 6.674 -6.099 -16.603 1.00 67.62 118 THR A C 1
ATOM 904 O O . THR A 1 118 ? 7.792 -6.577 -16.799 1.00 67.62 118 THR A O 1
ATOM 907 N N . ALA A 1 119 ? 5.565 -6.843 -16.636 1.00 64.75 119 ALA A N 1
ATOM 908 C CA . ALA A 1 119 ? 5.537 -8.216 -17.106 1.00 64.75 119 ALA A CA 1
ATOM 909 C C . ALA A 1 119 ? 5.795 -8.233 -18.614 1.00 64.75 119 ALA A C 1
ATOM 911 O O . ALA A 1 119 ? 4.874 -8.276 -19.426 1.00 64.75 119 ALA A O 1
ATOM 912 N N . VAL A 1 120 ? 7.070 -8.219 -18.996 1.00 63.19 120 VAL A N 1
ATOM 913 C CA . VAL A 1 120 ? 7.464 -8.674 -20.323 1.00 63.19 120 VAL A CA 1
ATOM 914 C C . VAL A 1 120 ? 7.155 -10.167 -20.337 1.00 63.19 120 VAL A C 1
ATOM 916 O O . VAL A 1 120 ? 7.749 -10.895 -19.536 1.00 63.19 120 VAL A O 1
ATOM 919 N N . PRO A 1 121 ? 6.231 -10.656 -21.183 1.00 62.00 121 PRO A N 1
ATOM 920 C CA . PRO A 1 121 ? 6.111 -12.082 -21.394 1.00 62.00 121 PRO A CA 1
ATOM 921 C C . PRO A 1 121 ? 7.438 -12.527 -22.002 1.00 62.00 121 PRO A C 1
ATOM 923 O O . PRO A 1 121 ? 7.666 -12.399 -23.205 1.00 62.00 121 PRO A O 1
ATOM 926 N N . ILE A 1 122 ? 8.349 -13.012 -21.157 1.00 58.78 122 ILE A N 1
ATOM 927 C CA . ILE A 1 122 ? 9.458 -13.835 -21.612 1.00 58.78 122 ILE A CA 1
ATOM 928 C C . ILE A 1 122 ? 8.735 -15.022 -22.216 1.00 58.78 122 ILE A C 1
ATOM 930 O O . ILE A 1 122 ? 8.083 -15.777 -21.495 1.00 58.78 122 ILE A O 1
ATOM 934 N N . GLY A 1 123 ? 8.673 -15.039 -23.549 1.00 55.88 123 GLY A N 1
ATOM 935 C CA . GLY A 1 123 ? 7.785 -15.935 -24.264 1.00 55.88 123 GLY A CA 1
ATOM 936 C C . GLY A 1 123 ? 7.944 -17.357 -23.735 1.00 55.88 123 GLY A C 1
ATOM 937 O O . GLY A 1 123 ? 9.040 -17.725 -23.320 1.00 55.88 123 GLY A O 1
ATOM 938 N N . SER A 1 124 ? 6.851 -18.133 -23.740 1.00 66.88 124 SER A N 1
ATOM 939 C CA . SER A 1 124 ? 6.864 -19.570 -23.404 1.00 66.88 124 SER A CA 1
ATOM 940 C C . SER A 1 124 ? 8.130 -20.261 -23.924 1.00 66.88 124 SER A C 1
ATOM 942 O O . SER A 1 124 ? 8.664 -19.805 -24.933 1.00 66.88 124 SER A O 1
ATOM 944 N N . ASP A 1 125 ? 8.577 -21.370 -23.331 1.00 70.56 125 ASP A N 1
ATOM 945 C CA . ASP A 1 125 ? 9.835 -22.053 -23.698 1.00 70.56 125 ASP A CA 1
ATOM 946 C C . ASP A 1 125 ? 10.117 -22.110 -25.214 1.00 70.56 125 ASP A C 1
ATOM 948 O O . ASP A 1 125 ? 11.249 -21.920 -25.650 1.00 70.56 125 ASP A O 1
ATOM 952 N N . LYS A 1 126 ? 9.076 -22.268 -26.045 1.00 73.50 126 LYS A N 1
ATOM 953 C CA . LYS A 1 126 ? 9.156 -22.203 -27.515 1.00 73.50 126 LYS A CA 1
ATOM 954 C C . LYS A 1 126 ? 9.541 -20.827 -28.077 1.00 73.50 126 LYS A C 1
ATOM 956 O O . LYS A 1 126 ? 10.384 -20.749 -28.963 1.00 73.50 126 LYS A O 1
ATOM 961 N N . ALA A 1 127 ? 8.921 -19.752 -27.603 1.00 72.25 127 ALA A N 1
ATOM 962 C CA . ALA A 1 127 ? 9.224 -18.380 -28.009 1.00 72.25 127 ALA A CA 1
ATOM 963 C C . ALA A 1 127 ? 10.572 -17.903 -27.444 1.00 72.25 127 ALA A C 1
ATOM 965 O O . ALA A 1 127 ? 11.308 -17.217 -28.150 1.00 72.25 127 ALA A O 1
ATOM 966 N N . HIS A 1 128 ? 10.943 -18.326 -26.230 1.00 75.50 128 HIS A N 1
ATOM 967 C CA . HIS A 1 128 ? 12.291 -18.100 -25.706 1.00 75.50 128 HIS A CA 1
ATOM 968 C C . HIS A 1 128 ? 13.348 -18.844 -26.536 1.00 75.50 128 HIS A C 1
ATOM 970 O O . HIS A 1 128 ? 14.334 -18.243 -26.954 1.00 75.50 128 HIS A O 1
ATOM 976 N N . ALA A 1 129 ? 13.115 -20.116 -26.877 1.00 75.12 129 ALA A N 1
ATOM 977 C CA . ALA A 1 129 ? 13.999 -20.877 -27.759 1.00 75.12 129 ALA A CA 1
ATOM 978 C C . ALA A 1 129 ? 14.093 -20.268 -29.169 1.00 75.12 129 ALA A C 1
ATOM 980 O O . ALA A 1 129 ? 15.180 -20.222 -29.742 1.00 75.12 129 ALA A O 1
ATOM 981 N N . ALA A 1 130 ? 12.985 -19.764 -29.721 1.00 76.94 130 ALA A N 1
ATOM 982 C CA . ALA A 1 130 ? 12.983 -19.061 -31.002 1.00 76.94 130 ALA A CA 1
ATOM 983 C C . ALA A 1 130 ? 13.791 -17.754 -30.943 1.00 76.94 130 ALA A C 1
ATOM 985 O O . ALA A 1 130 ? 14.580 -17.490 -31.848 1.00 76.94 130 ALA A O 1
ATOM 986 N N . LEU A 1 131 ? 13.660 -16.981 -29.858 1.00 79.31 131 LEU A N 1
ATOM 987 C CA . LEU A 1 131 ? 14.468 -15.785 -29.620 1.00 79.31 131 LEU A CA 1
ATOM 988 C C . LEU A 1 131 ? 15.957 -16.134 -29.509 1.00 79.31 131 LEU A C 1
ATOM 990 O O . LEU A 1 131 ? 16.779 -15.508 -30.171 1.00 79.31 131 LEU A O 1
ATOM 994 N N . LEU A 1 132 ? 16.313 -17.155 -28.727 1.00 81.12 132 LEU A N 1
ATOM 995 C CA . LEU A 1 132 ? 17.699 -17.614 -28.598 1.00 81.12 132 LEU A CA 1
ATOM 996 C C . LEU A 1 132 ? 18.269 -18.116 -29.930 1.00 81.12 132 LEU A C 1
ATOM 998 O O . LEU A 1 132 ? 19.431 -17.854 -30.232 1.00 81.12 132 LEU A O 1
ATOM 1002 N N . ARG A 1 133 ? 17.460 -18.798 -30.749 1.00 77.94 133 ARG A N 1
ATOM 1003 C CA . ARG A 1 133 ? 17.853 -19.227 -32.097 1.00 77.94 133 ARG A CA 1
ATOM 1004 C C . ARG A 1 133 ? 18.127 -18.031 -33.002 1.00 77.94 133 ARG A C 1
ATOM 1006 O O . ARG A 1 133 ? 19.187 -17.976 -33.611 1.00 77.94 133 ARG A O 1
ATOM 1013 N N . MET A 1 134 ? 17.231 -17.044 -33.008 1.00 80.56 134 MET A N 1
ATOM 1014 C CA . MET A 1 134 ? 17.436 -15.789 -33.732 1.00 80.56 134 MET A CA 1
ATOM 1015 C C . MET A 1 134 ? 18.717 -15.088 -33.263 1.00 80.56 134 MET A C 1
ATOM 1017 O O . MET A 1 134 ? 19.499 -14.636 -34.080 1.00 80.56 134 MET A O 1
ATOM 1021 N N . LEU A 1 135 ? 18.988 -15.027 -31.958 1.00 81.44 135 LEU A N 1
ATOM 1022 C CA . LEU A 1 135 ? 20.218 -14.424 -31.428 1.00 81.44 135 LEU A CA 1
ATOM 1023 C C . LEU A 1 135 ? 21.494 -15.212 -31.780 1.00 81.44 135 LEU A C 1
ATOM 1025 O O . LEU A 1 135 ? 22.566 -14.616 -31.824 1.00 81.44 135 LEU A O 1
ATOM 1029 N N . ARG A 1 136 ? 21.394 -16.526 -32.021 1.00 81.50 136 ARG A N 1
ATOM 1030 C CA . ARG A 1 136 ? 22.524 -17.390 -32.394 1.00 81.50 136 ARG A CA 1
ATOM 1031 C C . ARG A 1 136 ? 22.881 -17.287 -33.875 1.00 81.50 136 ARG A C 1
ATOM 1033 O O . ARG A 1 136 ? 24.062 -17.332 -34.212 1.00 81.50 136 ARG A O 1
ATOM 1040 N N . ASP A 1 137 ? 21.883 -17.160 -34.740 1.00 83.88 137 ASP A N 1
ATOM 1041 C CA . ASP A 1 137 ? 22.059 -17.177 -36.192 1.00 83.88 137 ASP A CA 1
ATOM 1042 C C . ASP A 1 137 ? 22.423 -15.772 -36.711 1.00 83.88 137 ASP A C 1
ATOM 1044 O O . ASP A 1 137 ? 21.692 -15.141 -37.474 1.00 83.88 137 ASP A O 1
ATOM 1048 N N . VAL A 1 138 ? 23.569 -15.252 -36.257 1.00 88.50 138 VAL A N 1
ATOM 1049 C CA . VAL A 1 138 ? 24.109 -13.968 -36.722 1.00 88.50 138 VAL A CA 1
ATOM 1050 C C . VAL A 1 138 ? 24.705 -14.147 -38.115 1.00 88.50 138 VAL A C 1
ATOM 1052 O O . VAL A 1 138 ? 25.549 -15.014 -38.351 1.00 88.50 138 VAL A O 1
ATOM 1055 N N . VAL A 1 139 ? 24.290 -13.293 -39.043 1.00 91.06 139 VAL A N 1
ATOM 1056 C CA . VAL A 1 139 ? 24.879 -13.181 -40.373 1.00 91.06 139 VAL A CA 1
ATOM 1057 C C . VAL A 1 139 ? 25.744 -11.927 -40.473 1.00 91.06 139 VAL A C 1
ATOM 1059 O O . VAL A 1 139 ? 25.447 -10.880 -39.891 1.00 91.06 139 VAL A O 1
ATOM 1062 N N . VAL A 1 140 ? 26.832 -12.028 -41.233 1.00 93.31 140 VAL A N 1
ATOM 1063 C CA . VAL A 1 140 ? 27.830 -10.971 -41.407 1.00 93.31 140 VAL A CA 1
ATOM 1064 C C . VAL A 1 140 ? 28.030 -10.698 -42.889 1.00 93.31 140 VAL A C 1
ATOM 1066 O O . VAL A 1 140 ? 28.145 -11.612 -43.705 1.00 93.31 140 VAL A O 1
ATOM 1069 N N . CYS A 1 141 ? 28.047 -9.419 -43.253 1.00 94.62 141 CYS A N 1
ATOM 1070 C CA . CYS A 1 141 ? 28.406 -8.987 -44.595 1.00 94.62 141 CYS A CA 1
ATOM 1071 C C . CYS A 1 141 ? 29.938 -8.921 -44.714 1.00 94.62 141 CYS A C 1
ATOM 1073 O O . CYS A 1 141 ? 30.537 -8.044 -44.096 1.00 94.62 141 CYS A O 1
ATOM 1075 N N . PRO A 1 142 ? 30.589 -9.749 -45.547 1.00 92.94 142 PRO A N 1
ATOM 1076 C CA . PRO A 1 142 ? 32.051 -9.775 -45.654 1.00 92.94 142 PRO A CA 1
ATOM 1077 C C . PRO A 1 142 ? 32.640 -8.531 -46.339 1.00 92.94 142 PRO A C 1
ATOM 1079 O O . PRO A 1 142 ? 33.850 -8.356 -46.360 1.00 92.94 142 PRO A O 1
ATOM 1082 N N . SER A 1 143 ? 31.806 -7.685 -46.954 1.00 94.12 143 SER A N 1
ATOM 1083 C CA . SER A 1 143 ? 32.263 -6.474 -47.647 1.00 94.12 143 SER A CA 1
ATOM 1084 C C . SER A 1 143 ? 32.324 -5.238 -46.749 1.00 94.12 143 SER A C 1
ATOM 1086 O O . SER A 1 143 ? 32.982 -4.271 -47.118 1.00 94.12 143 SER A O 1
ATOM 1088 N N . CYS A 1 144 ? 31.591 -5.217 -45.632 1.00 94.12 144 CYS A N 1
ATOM 1089 C CA . CYS A 1 144 ? 31.504 -4.040 -44.758 1.00 94.12 144 CYS A CA 1
ATOM 1090 C C . CYS A 1 144 ? 31.311 -4.375 -43.271 1.00 94.12 144 CYS A C 1
ATOM 1092 O O . CYS A 1 144 ? 30.899 -3.505 -42.507 1.00 94.12 144 CYS A O 1
ATOM 1094 N N . ASP A 1 145 ? 31.502 -5.639 -42.889 1.00 92.75 145 ASP A N 1
ATOM 1095 C CA . ASP A 1 145 ? 31.409 -6.173 -41.523 1.00 92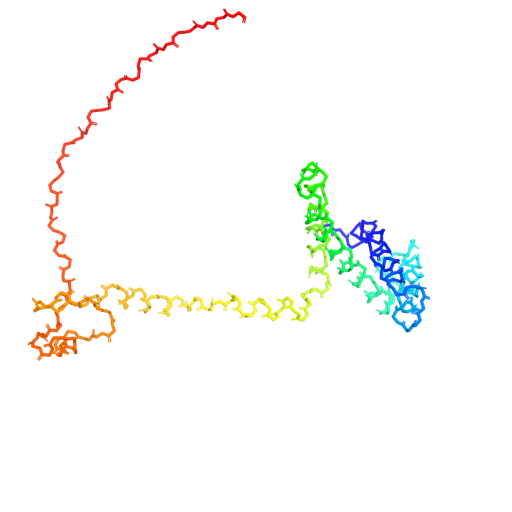.75 145 ASP A CA 1
ATOM 1096 C C . ASP A 1 145 ? 30.111 -5.863 -40.762 1.00 92.75 145 ASP A C 1
ATOM 1098 O O . ASP A 1 145 ? 30.034 -5.995 -39.540 1.00 92.75 145 ASP A O 1
ATOM 1102 N N . THR A 1 146 ? 29.040 -5.491 -41.470 1.00 92.25 146 THR A N 1
ATOM 1103 C CA . THR A 1 146 ? 27.718 -5.333 -40.855 1.00 92.25 146 THR A CA 1
ATOM 1104 C C . THR A 1 146 ? 27.249 -6.686 -40.334 1.00 92.25 146 THR A C 1
ATOM 1106 O O . THR A 1 146 ? 27.171 -7.644 -41.104 1.00 92.25 146 THR A O 1
ATOM 1109 N N . ARG A 1 147 ? 26.914 -6.743 -39.042 1.00 92.12 147 ARG A N 1
ATOM 1110 C CA . ARG A 1 147 ? 26.404 -7.932 -38.351 1.00 92.12 147 ARG A CA 1
ATOM 1111 C C . ARG A 1 147 ? 24.930 -7.754 -38.031 1.00 92.12 147 ARG A C 1
ATOM 1113 O O . ARG A 1 147 ? 24.525 -6.692 -37.559 1.00 92.12 147 ARG A O 1
ATOM 1120 N N . THR A 1 148 ? 24.124 -8.772 -38.279 1.00 89.69 148 THR A N 1
ATOM 1121 C CA . THR A 1 148 ? 22.697 -8.730 -37.964 1.00 89.69 148 THR A CA 1
ATOM 1122 C C . THR A 1 148 ? 22.137 -10.135 -37.815 1.00 89.69 148 THR A C 1
ATOM 1124 O O . THR A 1 148 ? 22.669 -11.087 -38.368 1.00 89.69 148 THR A O 1
ATOM 1127 N N . ASN A 1 149 ? 21.056 -10.261 -37.066 1.00 88.06 149 ASN A N 1
ATOM 1128 C CA . ASN A 1 149 ? 20.298 -11.490 -36.883 1.00 88.06 149 ASN A CA 1
ATOM 1129 C C . ASN A 1 149 ? 18.865 -11.392 -37.434 1.00 88.06 149 ASN A C 1
ATOM 1131 O O . ASN A 1 149 ? 18.053 -12.289 -37.229 1.00 88.06 149 ASN A O 1
ATOM 1135 N N . SER A 1 150 ? 18.535 -10.285 -38.106 1.00 85.69 150 SER A N 1
ATOM 1136 C CA . SER A 1 150 ? 17.224 -10.054 -38.724 1.00 85.69 150 SER A CA 1
ATOM 1137 C C . SER A 1 150 ? 17.211 -10.324 -40.230 1.00 85.69 150 SER A C 1
ATOM 1139 O O . SER A 1 150 ? 16.198 -10.095 -40.888 1.00 85.69 150 SER A O 1
ATOM 1141 N N . ARG A 1 151 ? 18.336 -10.781 -40.787 1.00 87.81 151 ARG A N 1
ATOM 1142 C CA . ARG A 1 151 ? 18.532 -11.055 -42.214 1.00 87.81 151 ARG A CA 1
ATOM 1143 C C . ARG A 1 151 ? 18.899 -12.513 -42.418 1.00 87.81 151 ARG A C 1
ATOM 1145 O O . ARG A 1 151 ? 19.456 -13.146 -41.525 1.00 87.81 151 ARG A O 1
ATOM 1152 N N . VAL A 1 152 ? 18.605 -13.023 -43.605 1.00 88.56 152 VAL A N 1
ATOM 1153 C CA . VAL A 1 152 ? 18.918 -14.402 -43.983 1.00 88.56 152 VAL A CA 1
ATOM 1154 C C . VAL A 1 152 ? 20.235 -14.433 -44.760 1.00 88.56 152 VAL A C 1
ATOM 1156 O O . VAL A 1 152 ? 20.579 -13.490 -45.477 1.00 88.56 152 VAL A O 1
ATOM 1159 N N . GLU A 1 153 ? 20.998 -15.516 -44.609 1.00 90.94 153 GLU A N 1
ATOM 1160 C CA . GLU A 1 153 ? 22.157 -15.787 -45.461 1.00 90.94 153 GLU A CA 1
ATOM 1161 C C . GLU A 1 153 ? 21.746 -15.746 -46.943 1.00 90.94 153 GLU A C 1
ATOM 1163 O O . GLU A 1 153 ? 20.717 -16.296 -47.329 1.00 90.94 153 GLU A O 1
ATOM 1168 N N . GLY A 1 154 ? 22.540 -15.071 -47.774 1.00 92.06 154 GLY A N 1
ATOM 1169 C CA . GLY A 1 154 ? 22.218 -14.860 -49.187 1.00 92.06 154 GLY A CA 1
ATOM 1170 C C . GLY A 1 154 ? 21.522 -13.529 -49.497 1.00 92.06 154 GLY A C 1
ATOM 1171 O O . GLY A 1 154 ? 21.483 -13.137 -50.664 1.00 92.06 154 GLY A O 1
ATOM 1172 N N . GLU A 1 155 ? 21.043 -12.780 -48.497 1.00 95.00 155 GLU A N 1
ATOM 1173 C CA . GLU A 1 155 ? 20.477 -11.446 -48.735 1.00 95.00 155 GLU A CA 1
ATOM 1174 C C . GLU A 1 155 ? 21.557 -10.388 -49.004 1.00 95.00 155 GLU A C 1
ATOM 1176 O O . GLU A 1 155 ? 22.618 -10.354 -48.370 1.00 95.00 155 GLU A O 1
ATOM 1181 N N . VAL A 1 156 ? 21.263 -9.472 -49.931 1.00 95.31 156 VAL A N 1
ATOM 1182 C CA . VAL A 1 156 ? 22.134 -8.331 -50.235 1.00 95.31 156 VAL A CA 1
ATOM 1183 C C . VAL A 1 156 ? 22.177 -7.386 -49.037 1.00 95.31 156 VAL A C 1
ATOM 1185 O O . VAL A 1 156 ? 21.151 -6.959 -48.508 1.00 95.31 156 VAL A O 1
ATOM 1188 N N . CYS A 1 157 ? 23.386 -7.016 -48.626 1.00 94.31 157 CYS A N 1
ATOM 1189 C CA . CYS A 1 157 ? 23.601 -6.097 -47.526 1.00 94.31 157 CYS A CA 1
ATOM 1190 C C . CYS A 1 157 ? 23.055 -4.708 -47.869 1.00 94.31 157 CYS A C 1
ATOM 1192 O O . CYS A 1 157 ? 23.600 -4.011 -48.723 1.00 94.31 157 CYS A O 1
ATOM 1194 N N . SER A 1 158 ? 22.018 -4.266 -47.159 1.00 93.50 158 SER A N 1
ATOM 1195 C CA . SER A 1 158 ? 21.410 -2.947 -47.368 1.00 93.50 158 SER A CA 1
ATOM 1196 C C . SER A 1 158 ? 22.357 -1.784 -47.059 1.00 93.50 158 SER A C 1
ATOM 1198 O O . SER A 1 158 ? 22.195 -0.708 -47.629 1.00 93.50 158 SER A O 1
ATOM 1200 N N . THR A 1 159 ? 23.350 -1.997 -46.188 1.00 92.44 159 THR A N 1
ATOM 1201 C CA . THR A 1 159 ? 24.324 -0.975 -45.780 1.00 92.44 159 THR A CA 1
ATOM 1202 C C . THR A 1 159 ? 25.297 -0.634 -46.906 1.00 92.44 159 THR A C 1
ATOM 1204 O O . THR A 1 159 ? 25.452 0.532 -47.250 1.00 92.44 159 THR A O 1
ATOM 1207 N N . CYS A 1 160 ? 25.944 -1.638 -47.509 1.00 92.62 160 CYS A N 1
ATOM 1208 C CA . CYS A 1 160 ? 26.952 -1.407 -48.553 1.00 92.62 160 CYS A CA 1
ATOM 1209 C C . CYS A 1 160 ? 26.453 -1.665 -49.979 1.00 92.62 160 CYS A C 1
ATOM 1211 O O . CYS A 1 160 ? 27.142 -1.296 -50.927 1.00 92.62 160 CYS A O 1
ATOM 1213 N N . LYS A 1 161 ? 25.294 -2.322 -50.140 1.00 94.12 161 LYS A N 1
ATOM 1214 C CA . LYS A 1 161 ? 24.672 -2.731 -51.416 1.00 94.12 161 LYS A CA 1
ATOM 1215 C C . LYS A 1 161 ? 25.565 -3.572 -52.342 1.00 94.12 161 LYS A C 1
ATOM 1217 O O . LYS A 1 161 ? 25.249 -3.731 -53.515 1.00 94.12 161 LYS A O 1
ATOM 1222 N N . LYS A 1 162 ? 26.684 -4.086 -51.827 1.00 92.31 162 LYS A N 1
ATOM 1223 C CA . LYS A 1 162 ? 27.712 -4.819 -52.584 1.00 92.31 162 LYS A CA 1
ATOM 1224 C C . LYS A 1 162 ? 27.913 -6.237 -52.062 1.00 92.31 162 LYS A C 1
ATOM 1226 O O . LYS A 1 162 ? 28.034 -7.167 -52.848 1.00 92.31 162 LYS A O 1
ATOM 1231 N N . GLY A 1 163 ? 27.966 -6.394 -50.741 1.00 90.31 163 GLY A N 1
ATOM 1232 C CA . GLY A 1 163 ? 28.149 -7.690 -50.102 1.00 90.31 163 GLY A CA 1
ATOM 1233 C C . GLY A 1 163 ? 26.839 -8.442 -49.907 1.00 90.31 163 GLY A C 1
ATOM 1234 O O . GLY A 1 163 ? 25.758 -7.853 -49.893 1.00 90.31 163 GLY A O 1
ATOM 1235 N N . VAL A 1 164 ? 26.962 -9.750 -49.714 1.00 94.94 164 VAL A N 1
ATOM 1236 C CA . VAL A 1 164 ? 25.859 -10.656 -49.389 1.00 94.94 164 VAL A CA 1
ATOM 1237 C C . VAL A 1 164 ? 26.113 -11.227 -48.000 1.00 94.94 164 VAL A C 1
ATOM 1239 O O . VAL A 1 164 ? 27.238 -11.634 -47.704 1.00 94.94 164 VAL A O 1
ATOM 1242 N N . PHE A 1 165 ? 25.094 -11.224 -47.144 1.00 95.31 165 PHE A N 1
ATOM 1243 C CA . PHE A 1 165 ? 25.194 -11.751 -45.788 1.00 95.31 165 PHE A CA 1
ATOM 1244 C C . PHE A 1 165 ? 25.528 -13.249 -45.798 1.00 95.31 165 PHE A C 1
ATOM 1246 O O . PHE A 1 165 ? 24.943 -14.018 -46.560 1.00 95.31 165 PHE A O 1
ATOM 1253 N N . ARG A 1 166 ? 26.467 -13.659 -44.941 1.00 92.12 166 ARG A N 1
ATOM 1254 C CA . ARG A 1 166 ? 26.874 -15.056 -44.727 1.00 92.12 166 ARG A CA 1
ATOM 1255 C C . ARG A 1 166 ? 26.726 -15.413 -43.260 1.00 92.12 166 ARG A C 1
ATOM 1257 O O . ARG A 1 166 ? 26.966 -14.553 -42.417 1.00 92.12 166 ARG A O 1
ATOM 1264 N N . LEU A 1 167 ? 26.363 -16.656 -42.950 1.00 89.50 167 LEU A N 1
ATOM 1265 C CA . LEU A 1 167 ? 26.276 -17.089 -41.555 1.00 89.50 167 LEU A CA 1
ATOM 1266 C C . LEU A 1 167 ? 27.655 -16.974 -40.891 1.00 89.50 167 LEU A C 1
ATOM 1268 O O . LEU A 1 167 ? 28.645 -17.480 -41.432 1.00 89.50 167 LEU A O 1
ATOM 1272 N N . GLU A 1 168 ? 27.726 -16.321 -39.728 1.00 82.75 168 GLU A N 1
ATOM 1273 C CA . GLU A 1 168 ? 28.937 -16.294 -38.909 1.00 82.75 168 GLU A CA 1
ATOM 1274 C C . GLU A 1 168 ? 29.148 -17.699 -38.352 1.00 82.75 168 GLU A C 1
ATOM 1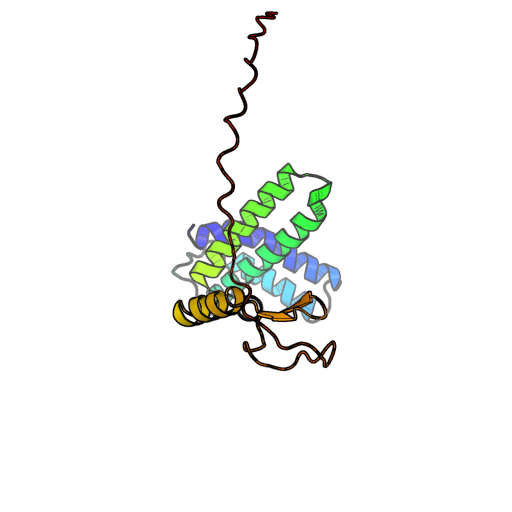276 O O . GLU A 1 168 ? 28.681 -18.066 -37.273 1.00 82.75 168 GLU A O 1
ATOM 1281 N N . ARG A 1 169 ? 29.826 -18.544 -39.129 1.00 77.31 169 ARG A N 1
ATOM 1282 C CA . ARG A 1 169 ? 30.309 -19.814 -38.613 1.00 77.31 169 ARG A CA 1
ATOM 1283 C C . ARG A 1 169 ? 31.320 -19.439 -37.550 1.00 77.31 169 ARG A C 1
ATOM 1285 O O . ARG A 1 169 ? 32.398 -18.962 -37.890 1.00 77.31 169 ARG A O 1
ATOM 1292 N N . ASN A 1 170 ? 30.960 -19.641 -36.285 1.00 60.66 170 ASN A N 1
ATOM 1293 C CA . ASN A 1 170 ? 31.913 -19.669 -35.189 1.00 60.66 170 ASN A CA 1
ATOM 1294 C C . ASN A 1 170 ? 32.956 -20.736 -35.532 1.00 60.66 170 ASN A C 1
ATOM 1296 O O . ASN A 1 170 ? 32.848 -21.897 -35.143 1.00 60.66 170 ASN A O 1
ATOM 1300 N N . THR A 1 171 ? 33.988 -20.349 -36.274 1.00 52.91 171 THR A N 1
ATOM 1301 C CA . THR A 1 171 ? 35.281 -20.998 -36.235 1.00 52.91 171 THR A CA 1
ATOM 1302 C C . THR A 1 171 ? 35.833 -20.639 -34.873 1.00 52.91 171 THR A C 1
ATOM 1304 O O . THR A 1 171 ? 36.683 -19.763 -34.730 1.00 52.91 171 THR A O 1
ATOM 1307 N N . THR A 1 172 ? 35.302 -21.285 -33.837 1.00 49.66 172 THR A N 1
ATOM 1308 C CA . THR A 1 172 ? 36.026 -21.459 -32.592 1.00 49.66 172 THR A CA 1
ATOM 1309 C C . THR A 1 172 ? 37.211 -22.337 -32.964 1.00 49.66 172 THR A C 1
ATOM 1311 O O . THR A 1 172 ? 37.191 -23.555 -32.826 1.00 49.66 172 THR A O 1
ATOM 1314 N N . THR A 1 173 ? 38.220 -21.700 -33.560 1.00 47.50 173 THR A N 1
ATOM 1315 C CA . THR A 1 173 ? 39.591 -22.170 -33.596 1.00 47.50 173 THR A CA 1
ATOM 1316 C C . THR A 1 173 ? 39.861 -22.714 -32.213 1.00 47.50 173 THR A C 1
ATOM 1318 O O . THR A 1 173 ? 39.691 -21.991 -31.228 1.00 47.50 173 THR A O 1
ATOM 1321 N N . ALA A 1 174 ? 40.212 -23.995 -32.165 1.00 45.72 174 ALA A N 1
ATOM 1322 C CA . ALA A 1 174 ? 40.843 -24.621 -31.030 1.00 45.72 174 ALA A CA 1
ATOM 1323 C C . ALA A 1 174 ? 41.910 -23.655 -30.503 1.00 45.72 174 ALA A C 1
ATOM 1325 O O . ALA A 1 174 ? 42.990 -23.523 -31.074 1.00 45.72 174 ALA A O 1
ATOM 1326 N N . ARG A 1 175 ? 41.569 -22.901 -29.455 1.00 46.44 175 ARG A N 1
ATOM 1327 C CA . ARG A 1 175 ? 42.562 -22.237 -28.631 1.00 46.44 175 ARG A CA 1
ATOM 1328 C C . ARG A 1 175 ? 43.165 -23.380 -27.846 1.00 46.44 175 ARG A C 1
ATOM 1330 O O . ARG A 1 175 ? 42.596 -23.831 -26.859 1.00 46.44 175 ARG A O 1
ATOM 1337 N N . THR A 1 176 ? 44.251 -23.903 -28.395 1.00 47.53 176 THR A N 1
ATOM 1338 C CA . THR A 1 176 ? 45.216 -24.748 -27.714 1.00 47.53 176 THR A CA 1
ATOM 1339 C C . THR A 1 176 ? 45.361 -24.224 -26.294 1.00 47.53 176 THR A C 1
ATOM 1341 O O . THR A 1 176 ? 45.614 -23.033 -26.101 1.00 47.53 176 THR A O 1
ATOM 1344 N N . GLU A 1 177 ? 45.120 -25.100 -25.326 1.00 46.16 177 GLU A N 1
ATOM 1345 C CA . GLU A 1 177 ? 45.308 -24.864 -23.903 1.00 46.16 177 GLU A CA 1
ATOM 1346 C C . GLU A 1 177 ? 46.745 -24.384 -23.669 1.00 46.16 177 GLU A C 1
ATOM 1348 O O . GLU A 1 177 ? 47.678 -25.167 -23.514 1.00 46.16 177 GLU A O 1
ATOM 1353 N N . SER A 1 178 ? 46.955 -23.069 -23.695 1.00 50.50 178 SER A N 1
ATOM 1354 C CA . SER A 1 178 ? 48.203 -22.470 -23.256 1.00 50.50 178 SER A CA 1
ATOM 1355 C C . SER A 1 178 ? 48.192 -22.479 -21.732 1.00 50.50 178 SER A C 1
ATOM 1357 O O . SER A 1 178 ? 47.640 -21.574 -21.112 1.00 50.50 178 SER A O 1
ATOM 1359 N N . THR A 1 179 ? 48.773 -23.546 -21.191 1.00 54.97 179 THR A N 1
ATOM 1360 C CA . THR A 1 179 ? 49.569 -23.610 -19.959 1.00 54.97 179 THR A CA 1
ATOM 1361 C C . THR A 1 179 ? 48.897 -23.107 -18.669 1.00 54.97 179 THR A C 1
ATOM 1363 O O . THR A 1 179 ? 48.633 -21.911 -18.534 1.00 54.97 179 THR A O 1
ATOM 1366 N N . PRO A 1 180 ? 48.699 -23.966 -17.646 1.00 52.16 180 PRO A N 1
ATOM 1367 C CA . PRO A 1 180 ? 48.233 -23.510 -16.342 1.00 52.16 180 PRO A CA 1
ATOM 1368 C C . PRO A 1 180 ? 49.219 -22.486 -15.767 1.00 52.16 180 PRO A C 1
ATOM 1370 O O . PRO A 1 180 ? 50.411 -22.749 -15.603 1.00 52.16 180 PRO A O 1
ATOM 1373 N N . ARG A 1 181 ? 48.707 -21.288 -15.478 1.00 57.97 181 ARG A N 1
ATOM 1374 C CA . ARG A 1 181 ? 49.437 -20.232 -14.777 1.00 57.97 181 ARG A CA 1
ATOM 1375 C C . ARG A 1 181 ? 49.691 -20.731 -13.354 1.00 57.97 181 ARG A C 1
ATOM 1377 O O . ARG A 1 181 ? 48.740 -20.909 -12.596 1.00 57.97 181 ARG A O 1
ATOM 1384 N N . ALA A 1 182 ? 50.953 -20.985 -13.010 1.00 60.03 182 ALA A N 1
ATOM 1385 C CA . ALA A 1 182 ? 51.355 -21.290 -11.643 1.00 60.03 182 ALA A CA 1
ATOM 1386 C C . ALA A 1 182 ? 50.827 -20.193 -10.703 1.00 60.03 182 ALA A C 1
ATOM 1388 O O . ALA A 1 182 ? 51.081 -19.005 -10.920 1.00 60.03 182 ALA A O 1
ATOM 1389 N N . MET A 1 183 ? 50.046 -20.592 -9.698 1.00 58.47 183 MET A N 1
ATOM 1390 C CA . MET A 1 183 ? 49.598 -19.686 -8.645 1.00 58.47 183 MET A CA 1
ATOM 1391 C C . MET A 1 183 ? 50.807 -19.278 -7.794 1.00 58.47 183 MET A C 1
ATOM 1393 O O . MET A 1 183 ? 51.583 -20.156 -7.410 1.00 58.47 183 MET A O 1
ATOM 1397 N N . PRO A 1 184 ? 50.984 -17.987 -7.467 1.00 61.78 184 PRO A N 1
ATOM 1398 C CA . PRO A 1 184 ? 51.955 -17.588 -6.461 1.00 61.78 184 PRO A CA 1
ATOM 1399 C C . PRO A 1 184 ? 51.557 -18.196 -5.112 1.00 61.78 184 PRO A C 1
ATOM 1401 O O . PRO A 1 184 ? 50.415 -18.041 -4.676 1.00 61.78 184 PRO A O 1
ATOM 1404 N N . GLN A 1 185 ? 52.505 -18.882 -4.470 1.00 65.19 185 GLN A N 1
ATOM 1405 C CA . GLN A 1 185 ? 52.441 -19.253 -3.059 1.00 65.19 185 GLN A CA 1
ATOM 1406 C C . GLN A 1 185 ? 52.091 -18.011 -2.234 1.00 65.19 185 GLN A C 1
ATOM 1408 O O . GLN A 1 185 ? 52.822 -17.020 -2.249 1.00 65.19 185 GLN A O 1
ATOM 1413 N N . MET A 1 186 ? 50.966 -18.066 -1.524 1.00 58.75 186 MET A N 1
ATOM 1414 C CA . MET A 1 186 ? 50.705 -17.135 -0.438 1.00 58.75 186 MET A CA 1
ATOM 1415 C C . MET A 1 186 ? 51.664 -17.478 0.696 1.00 58.75 186 MET A C 1
ATOM 1417 O O . MET A 1 186 ? 51.566 -18.552 1.281 1.00 58.75 186 MET A O 1
ATOM 1421 N N . CYS A 1 187 ? 52.614 -16.583 0.956 1.00 56.16 187 CYS A N 1
ATOM 1422 C CA . CYS A 1 187 ? 53.392 -16.621 2.180 1.00 56.16 187 CYS A CA 1
ATOM 1423 C C . CYS A 1 187 ? 52.457 -16.353 3.356 1.00 56.16 187 CYS A C 1
ATOM 1425 O O . CYS A 1 187 ? 51.778 -15.323 3.402 1.00 56.16 187 CYS A O 1
ATOM 1427 N N . ASP A 1 188 ? 52.466 -17.288 4.296 1.00 57.75 188 ASP A N 1
ATOM 1428 C CA . ASP A 1 188 ? 52.029 -17.080 5.662 1.00 57.75 188 ASP A CA 1
ATOM 1429 C C . ASP A 1 188 ? 52.713 -15.828 6.226 1.00 57.75 188 ASP A C 1
ATOM 1431 O O . ASP A 1 188 ? 53.930 -15.659 6.138 1.00 57.75 188 ASP A O 1
ATOM 1435 N N . SER A 1 189 ? 51.924 -14.914 6.780 1.00 61.84 189 SER A N 1
ATOM 1436 C CA . SER A 1 189 ? 52.434 -13.880 7.673 1.00 61.84 189 SER A CA 1
ATOM 1437 C C . SER A 1 189 ? 51.747 -14.045 9.012 1.00 61.84 189 SER A C 1
ATOM 1439 O O . SER A 1 189 ? 50.563 -13.767 9.198 1.00 61.84 189 SER A O 1
ATOM 1441 N N . GLU A 1 190 ? 52.566 -14.611 9.882 1.00 59.66 190 GLU A N 1
ATOM 1442 C CA . GLU A 1 190 ? 52.470 -14.784 11.313 1.00 59.66 190 GLU A CA 1
ATOM 1443 C C . GLU A 1 190 ? 51.937 -13.555 12.069 1.00 59.66 190 GLU A C 1
ATOM 1445 O O . GLU A 1 190 ? 52.157 -12.403 11.703 1.00 59.66 190 GLU A O 1
ATOM 1450 N N . HIS A 1 191 ? 51.262 -13.876 13.175 1.00 52.31 191 HIS A N 1
ATOM 1451 C CA . HIS A 1 191 ? 51.309 -13.200 14.472 1.00 52.31 191 HIS A CA 1
ATOM 1452 C C . HIS A 1 191 ? 51.575 -11.692 14.529 1.00 52.31 191 HIS A C 1
ATOM 1454 O O . HIS A 1 191 ? 52.718 -11.268 14.424 1.00 52.31 191 HIS A O 1
ATOM 1460 N N . ILE A 1 192 ? 50.582 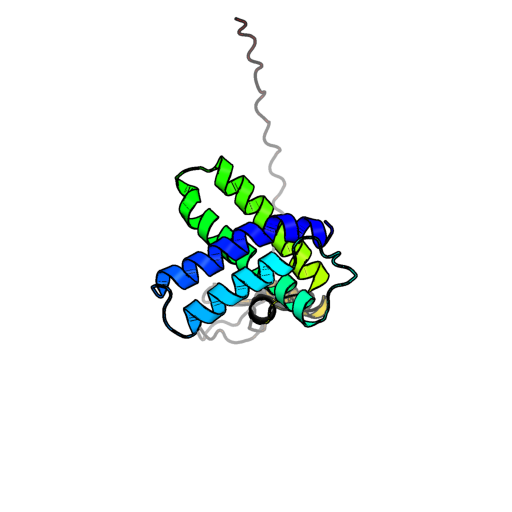-10.943 15.027 1.00 53.19 192 ILE A N 1
ATOM 1461 C CA . ILE A 1 192 ? 50.824 -10.007 16.136 1.00 53.19 192 ILE A CA 1
ATOM 1462 C C . ILE A 1 192 ? 49.691 -10.149 17.158 1.00 53.19 192 ILE A C 1
ATOM 1464 O O . ILE A 1 192 ? 48.540 -9.803 16.903 1.00 53.19 192 ILE A O 1
ATOM 1468 N N . SER A 1 193 ? 50.051 -10.691 18.319 1.00 66.25 193 SER A N 1
ATOM 1469 C CA . SER A 1 193 ? 49.334 -10.523 19.579 1.00 66.25 193 SER A CA 1
ATOM 1470 C C . SER A 1 193 ? 49.630 -9.135 20.145 1.00 66.25 193 SER A C 1
ATOM 1472 O O . SER A 1 193 ? 50.804 -8.773 20.226 1.00 66.25 193 SER A O 1
ATOM 1474 N N . GLN A 1 194 ? 48.595 -8.411 20.575 1.00 60.38 194 GLN A N 1
ATOM 1475 C CA . GLN A 1 194 ? 48.473 -7.755 21.889 1.00 60.38 194 GLN A CA 1
ATOM 1476 C C . GLN A 1 194 ? 47.102 -7.089 22.012 1.00 60.38 194 GLN A C 1
ATOM 1478 O O . GLN A 1 194 ? 46.688 -6.406 21.051 1.00 60.38 194 GLN A O 1
#

Foldseek 3Di:
DDLVVLLVLQLVQLLVLLCVQCVVVVVDDDSSVVSVVLNVLSVVCPPDDPVPDDPVNVVSSLSSLVSSLVSLVVVLVVCVVPDVVVSVVSVVSSVVSVVNSCVPPNDDPVRVVVCVVPPPCCDDPVVVVVVVVLVQFWWAFPVPRDIHSVDDFQPQDPVPSPTTTDTPPPPPPPPDPPDDDDDDDDDDDDDDDD

Nearest PDB structures (foldseek):
  4h37-assembly1_A  TM=3.735E-01  e=6.898E+00  Listeria monocytogenes EGD-e
  3p05-assembly1_E  TM=2.485E-01  e=5.224E+00  Human immunodeficiency virus 1

pLDDT: mean 86.82, std 14.76, range [45.72, 98.38]

Radius of gyration: 30.86 Å; Cα contacts (8 Å, |Δi|>4): 188; chains: 1; bounding box: 72×48×74 Å

Sequence (194 aa):
MYLGTALKMAIPFAILDREDMARVHGYEGPAAKEASQACADLRALAGIKTANFSAAQKETARLALCWAEQYLYGYVDAQAHVNNSEAKKSHKQMNQIRKVRVDHFGLTANEASSARCTAVPIGSDKAHAALLRMLRDVVVCPSCDTRTNSRVEGEVCSTCKKGVFRLERNTTTARTESTPRAMPQMCDSEHISQ

Organism: NCBI:txid363952